Protein AF-A0A5P1F8W4-F1 (afdb_monomer_lite)

Foldseek 3Di:
DLVVLLVLLVVLQVCLLPQPDDLVNSLCSLPVDDPVNDQACLSVLNSLLSNLVNHVPDDPVSLQSSLVSHDLLRHDPVSLVVLCPDPSHPPVSNVNSVVNVVVVVVVVVVLVVVVVVVVPDDDDDDDDPPVVVVVVVVVVVVVVVVVVVVVVVVVVVVVVVVVVVVVVVVVVVVVVVVVVVVVVVPDDDDDDDDDDDPPPPPDDDDDDDDDDDDDDDDDDDDDDDD

Organism: Asparagus officinalis (NCBI:txid4686)

InterPro domains:
  IPR027356 NPH3 domain [PF03000] (2-80)
  IPR027356 NPH3 domain [PS51649] (1-104)
  IPR043454 NPH3/RPT2-like family [PTHR32370] (1-188)

Structure (mmCIF, N/CA/C/O backbone):
data_AF-A0A5P1F8W4-F1
#
_entry.id   AF-A0A5P1F8W4-F1
#
loop_
_atom_site.group_PDB
_atom_site.id
_atom_site.type_symbol
_atom_site.label_atom_id
_atom_site.label_alt_id
_atom_site.label_comp_id
_atom_site.label_asym_id
_atom_site.label_entity_id
_atom_site.label_seq_id
_atom_site.pdbx_PDB_ins_code
_atom_site.Cartn_x
_atom_site.Cartn_y
_atom_site.Cartn_z
_atom_site.occupancy
_atom_site.B_iso_or_equiv
_atom_site.auth_seq_id
_atom_site.auth_comp_id
_atom_site.auth_asym_id
_atom_site.auth_atom_id
_atom_site.pdbx_PDB_model_num
ATOM 1 N N . MET A 1 1 ? -7.007 -17.463 -2.717 1.00 70.94 1 MET A N 1
ATOM 2 C CA . MET A 1 1 ? -7.272 -16.095 -3.218 1.00 70.94 1 MET A CA 1
ATOM 3 C C . MET A 1 1 ? -6.162 -15.098 -2.893 1.00 70.94 1 MET A C 1
ATOM 5 O O . MET A 1 1 ? -5.755 -14.404 -3.806 1.00 70.94 1 MET A O 1
ATOM 9 N N . VAL A 1 2 ? -5.590 -15.062 -1.680 1.00 83.38 2 VAL A N 1
ATOM 10 C CA . VAL A 1 2 ? -4.523 -14.090 -1.318 1.00 83.38 2 VAL A CA 1
ATOM 11 C C . VAL A 1 2 ? -3.309 -14.089 -2.267 1.00 83.38 2 VAL A C 1
ATOM 13 O O . VAL A 1 2 ? -2.788 -13.033 -2.602 1.00 83.38 2 VAL A O 1
ATOM 16 N N . ARG A 1 3 ? -2.874 -15.260 -2.760 1.00 88.12 3 ARG A N 1
ATOM 17 C CA . ARG A 1 3 ? -1.791 -15.352 -3.765 1.00 88.12 3 ARG A CA 1
ATOM 18 C C . ARG A 1 3 ? -2.143 -14.663 -5.091 1.00 88.12 3 ARG A C 1
ATOM 20 O O . ARG A 1 3 ? -1.266 -14.081 -5.712 1.00 88.12 3 ARG A O 1
ATOM 27 N N . VAL A 1 4 ? -3.415 -14.715 -5.491 1.00 90.50 4 VAL A N 1
ATOM 28 C CA . VAL A 1 4 ? -3.923 -14.040 -6.695 1.00 90.50 4 VAL A CA 1
ATOM 29 C C . VAL A 1 4 ? -3.927 -12.529 -6.481 1.00 90.50 4 VAL A C 1
ATOM 31 O O . VAL A 1 4 ? -3.475 -11.812 -7.360 1.00 90.50 4 VAL A O 1
ATOM 34 N N . GLY A 1 5 ? -4.334 -12.060 -5.294 1.00 91.56 5 GLY A N 1
ATOM 35 C CA . GLY A 1 5 ? -4.242 -10.645 -4.915 1.00 91.56 5 GLY A CA 1
ATOM 36 C C . GLY A 1 5 ? -2.835 -10.087 -5.103 1.00 91.56 5 GLY A C 1
ATOM 37 O O . GLY A 1 5 ? -2.637 -9.164 -5.882 1.00 91.56 5 GLY A O 1
ATOM 38 N N . ARG A 1 6 ? -1.833 -10.745 -4.506 1.00 92.31 6 ARG A N 1
ATOM 39 C CA . ARG A 1 6 ? -0.426 -10.330 -4.649 1.00 92.31 6 ARG A CA 1
ATOM 40 C C . ARG A 1 6 ? 0.069 -10.344 -6.093 1.00 92.31 6 ARG A C 1
ATOM 42 O O . ARG A 1 6 ? 0.859 -9.484 -6.463 1.00 92.31 6 ARG A O 1
ATOM 49 N N . LEU A 1 7 ? -0.360 -11.325 -6.889 1.00 95.00 7 LEU A N 1
ATOM 50 C CA . LEU A 1 7 ? 0.014 -11.408 -8.299 1.00 95.00 7 LEU A CA 1
ATOM 51 C C . LEU A 1 7 ? -0.555 -10.226 -9.092 1.00 95.00 7 LEU A C 1
ATOM 53 O O . LEU A 1 7 ? 0.170 -9.616 -9.869 1.00 95.00 7 LEU A O 1
ATOM 57 N N . VAL A 1 8 ? -1.828 -9.892 -8.873 1.00 95.12 8 VAL A N 1
ATOM 58 C CA . VAL A 1 8 ? -2.487 -8.761 -9.539 1.00 95.12 8 VAL A CA 1
ATOM 59 C C . VAL A 1 8 ? -1.886 -7.436 -9.090 1.00 95.12 8 VAL A C 1
ATOM 61 O O . VAL A 1 8 ? -1.614 -6.598 -9.938 1.00 95.12 8 VAL A O 1
ATOM 64 N N . ASP A 1 9 ? -1.611 -7.257 -7.798 1.00 95.19 9 ASP A N 1
ATOM 65 C CA . ASP A 1 9 ? -0.975 -6.037 -7.288 1.00 95.19 9 ASP A CA 1
ATOM 66 C C . ASP A 1 9 ? 0.459 -5.883 -7.828 1.00 95.19 9 ASP A C 1
ATOM 68 O O . ASP A 1 9 ? 0.891 -4.782 -8.165 1.00 95.19 9 ASP A O 1
ATOM 72 N N . GLY A 1 10 ? 1.192 -6.995 -7.972 1.00 96.19 10 GLY A N 1
ATOM 73 C CA . GLY A 1 10 ? 2.488 -7.022 -8.649 1.00 96.19 10 GLY A CA 1
ATOM 74 C C . GLY A 1 10 ? 2.377 -6.613 -10.116 1.00 96.19 10 GLY A C 1
ATOM 75 O O . GLY A 1 10 ? 3.095 -5.724 -10.553 1.00 96.19 10 GLY A O 1
ATOM 76 N N . TYR A 1 11 ? 1.436 -7.200 -10.856 1.00 96.94 11 TYR A N 1
ATOM 77 C CA . TYR A 1 11 ? 1.182 -6.839 -12.251 1.00 96.94 11 TYR A CA 1
ATOM 78 C C . TYR A 1 11 ? 0.771 -5.367 -12.410 1.00 96.94 11 TYR A C 1
ATOM 80 O O . TYR A 1 11 ? 1.306 -4.683 -13.277 1.00 96.94 11 TYR A O 1
ATOM 88 N N . LEU A 1 12 ? -0.116 -4.863 -11.545 1.00 97.50 12 LEU A N 1
ATOM 89 C CA . LEU A 1 12 ? -0.513 -3.455 -11.492 1.00 97.50 12 LEU A CA 1
ATOM 90 C C . LEU A 1 12 ? 0.695 -2.538 -11.302 1.00 97.50 12 LEU A C 1
ATOM 92 O O . LEU A 1 12 ? 0.791 -1.528 -11.989 1.00 97.50 12 LEU A O 1
ATOM 96 N N . ALA A 1 13 ? 1.622 -2.893 -10.410 1.00 97.62 13 ALA A N 1
ATOM 97 C CA . ALA A 1 13 ? 2.840 -2.120 -10.184 1.00 97.62 13 ALA A CA 1
ATOM 98 C C . ALA A 1 13 ? 3.763 -2.090 -11.415 1.00 97.62 13 ALA A C 1
ATOM 100 O O . ALA A 1 13 ? 4.345 -1.046 -11.699 1.00 97.62 13 ALA A O 1
ATOM 101 N N . GLU A 1 14 ? 3.871 -3.194 -12.158 1.00 97.56 14 GLU A N 1
ATOM 102 C CA . GLU A 1 14 ? 4.666 -3.242 -13.394 1.00 97.56 14 GLU A CA 1
ATOM 103 C C . GLU A 1 14 ? 4.062 -2.339 -14.480 1.00 97.56 14 GLU A C 1
ATOM 105 O O . GLU A 1 14 ? 4.745 -1.474 -15.035 1.00 97.56 14 GLU A O 1
ATOM 110 N N . ILE A 1 15 ? 2.757 -2.480 -14.748 1.00 97.50 15 ILE A N 1
ATOM 111 C CA . ILE A 1 15 ? 2.089 -1.694 -15.796 1.00 97.50 15 ILE A CA 1
ATOM 112 C C . ILE A 1 15 ? 1.875 -0.229 -15.406 1.00 97.50 15 ILE A C 1
ATOM 114 O O . ILE A 1 15 ? 1.685 0.604 -16.284 1.00 97.50 15 ILE A O 1
ATOM 118 N N . ALA A 1 16 ? 1.914 0.107 -14.113 1.00 97.56 16 ALA A N 1
ATOM 119 C CA . ALA A 1 16 ? 1.714 1.470 -13.622 1.00 97.56 16 ALA A CA 1
ATOM 120 C C . ALA A 1 16 ? 2.710 2.481 -14.209 1.00 97.56 16 ALA A C 1
ATOM 122 O O . ALA A 1 16 ? 2.430 3.677 -14.229 1.00 97.56 16 ALA A O 1
ATOM 123 N N . SER A 1 17 ? 3.866 2.008 -14.677 1.00 96.19 17 SER A N 1
ATOM 124 C CA . SER A 1 17 ? 4.897 2.833 -15.308 1.00 96.19 17 SER A CA 1
ATOM 125 C C . SER A 1 17 ? 4.652 3.134 -16.795 1.00 96.19 17 SER A C 1
ATOM 127 O O . SER A 1 17 ? 5.326 4.002 -17.351 1.00 96.19 17 SER A O 1
ATOM 129 N N . ASP A 1 18 ? 3.699 2.454 -17.444 1.00 96.19 18 ASP A N 1
ATOM 130 C CA . ASP A 1 18 ? 3.365 2.678 -18.853 1.00 96.19 18 ASP A CA 1
ATOM 131 C C . ASP A 1 18 ? 2.603 3.996 -19.022 1.00 96.19 18 ASP A C 1
ATOM 133 O O . ASP A 1 18 ? 1.468 4.124 -18.570 1.00 96.19 18 ASP A O 1
ATOM 137 N N . ALA A 1 19 ? 3.204 4.950 -19.736 1.00 91.25 19 ALA A N 1
ATOM 138 C CA . ALA A 1 19 ? 2.636 6.273 -19.996 1.00 91.25 19 ALA A CA 1
ATOM 139 C C . ALA A 1 19 ? 1.315 6.253 -20.792 1.00 91.25 19 ALA A C 1
ATOM 141 O O . ALA A 1 19 ? 0.611 7.263 -20.836 1.00 91.25 19 ALA A O 1
ATOM 142 N N . ASN A 1 20 ? 0.981 5.136 -21.448 1.00 93.06 20 ASN A N 1
ATOM 143 C CA . ASN A 1 20 ? -0.276 4.973 -22.179 1.00 93.06 20 ASN A CA 1
ATOM 144 C C . ASN A 1 20 ? -1.393 4.367 -21.315 1.00 93.06 20 ASN A C 1
ATOM 146 O O . ASN A 1 20 ? -2.528 4.219 -21.787 1.00 93.06 20 ASN A O 1
ATOM 150 N N . LEU A 1 21 ? -1.103 3.995 -20.064 1.00 96.06 21 LEU A N 1
ATOM 151 C CA . LEU A 1 21 ? -2.088 3.390 -19.184 1.00 96.06 21 LEU A CA 1
ATOM 152 C C . LEU A 1 21 ? -3.073 4.444 -18.674 1.00 96.06 21 LEU A C 1
ATOM 154 O O . LEU A 1 21 ? -2.774 5.277 -17.821 1.00 96.06 21 LEU A O 1
ATOM 158 N N . ARG A 1 22 ? -4.306 4.369 -19.172 1.00 96.19 22 ARG A N 1
ATOM 159 C CA . ARG A 1 22 ? -5.379 5.276 -18.759 1.00 96.19 22 ARG A CA 1
ATOM 160 C C . ARG A 1 22 ? -5.820 5.040 -17.304 1.00 96.19 22 ARG A C 1
ATOM 162 O O . ARG A 1 22 ? -5.926 3.872 -16.908 1.00 96.19 22 ARG A O 1
ATOM 169 N N . PRO A 1 23 ? -6.203 6.097 -16.557 1.00 96.19 23 PRO A N 1
ATOM 170 C CA . PRO A 1 23 ? -6.671 5.978 -15.174 1.00 96.19 23 PRO A CA 1
ATOM 171 C C . PRO A 1 23 ? -7.848 5.011 -15.023 1.00 96.19 23 PRO A C 1
ATOM 173 O O . PRO A 1 23 ? -7.887 4.218 -14.085 1.00 96.19 23 PRO A O 1
ATOM 176 N N . GLU A 1 24 ? -8.7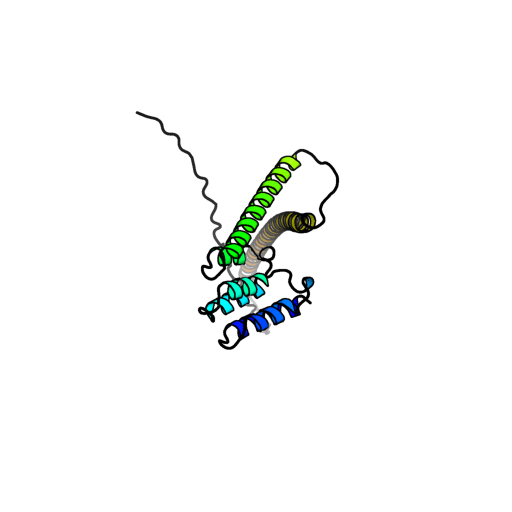85 5.022 -15.980 1.00 96.31 24 GLU A N 1
ATOM 177 C CA . GLU A 1 24 ? -9.937 4.109 -15.992 1.00 96.31 24 GLU A CA 1
ATOM 178 C C . GLU A 1 24 ? -9.501 2.643 -15.961 1.00 96.31 24 GLU A C 1
ATOM 180 O O . GLU A 1 24 ? -9.958 1.876 -15.122 1.00 96.31 24 GLU A O 1
ATOM 185 N N . ARG A 1 25 ? -8.567 2.269 -16.844 1.00 96.69 25 ARG A N 1
ATOM 186 C CA . ARG A 1 25 ? -8.095 0.886 -16.980 1.00 96.69 25 ARG A CA 1
ATOM 187 C C . ARG A 1 25 ? -7.322 0.431 -15.752 1.00 96.69 25 ARG A C 1
ATOM 189 O O . ARG A 1 25 ? -7.473 -0.716 -15.337 1.00 96.69 25 ARG A O 1
ATOM 196 N N . PHE A 1 26 ? -6.519 1.326 -15.177 1.00 97.50 26 PHE A N 1
ATOM 197 C CA . PHE A 1 26 ? -5.837 1.065 -13.915 1.00 97.50 26 PHE A CA 1
ATOM 198 C C . PHE A 1 26 ? -6.852 0.769 -12.800 1.00 97.50 26 PHE A C 1
ATOM 200 O O . PHE A 1 26 ? -6.738 -0.249 -12.116 1.00 97.50 26 PHE A O 1
ATOM 207 N N . CYS A 1 27 ? -7.884 1.609 -12.665 1.00 97.00 27 CYS A N 1
ATOM 208 C CA . CYS A 1 27 ? -8.926 1.433 -11.653 1.00 97.00 27 CYS A CA 1
ATOM 209 C C . CYS A 1 27 ? -9.731 0.144 -11.857 1.00 97.00 27 CYS A C 1
ATOM 211 O O . CYS A 1 27 ? -9.944 -0.596 -10.898 1.00 97.00 27 CYS A O 1
ATOM 213 N N . ASP A 1 28 ? -10.140 -0.157 -13.091 1.00 96.62 28 ASP A N 1
ATOM 214 C CA . ASP A 1 28 ? -10.903 -1.368 -13.412 1.00 96.62 28 ASP A CA 1
ATOM 215 C C . ASP A 1 28 ? -10.144 -2.631 -12.989 1.00 96.62 28 ASP A C 1
ATOM 217 O O . ASP A 1 28 ? -10.711 -3.544 -12.388 1.00 96.62 28 ASP A O 1
ATOM 221 N N . LEU A 1 29 ? -8.837 -2.673 -13.255 1.00 95.25 29 LEU A N 1
ATOM 222 C CA . LEU A 1 29 ? -7.987 -3.797 -12.879 1.00 95.25 29 LEU A CA 1
ATOM 223 C C . LEU A 1 29 ? -7.755 -3.867 -11.362 1.00 95.25 29 LEU A C 1
ATOM 225 O O . LEU A 1 29 ? -7.781 -4.957 -10.787 1.00 95.25 29 LEU A O 1
ATOM 229 N N . ALA A 1 30 ? -7.575 -2.721 -10.699 1.00 95.19 30 ALA A N 1
ATOM 230 C CA . ALA A 1 30 ? -7.460 -2.645 -9.244 1.00 95.19 30 ALA A CA 1
ATOM 231 C C . ALA A 1 30 ? -8.713 -3.184 -8.533 1.00 95.19 30 ALA A C 1
ATOM 233 O O . ALA A 1 30 ? -8.594 -3.907 -7.536 1.00 95.19 30 ALA A O 1
ATOM 234 N N . LEU A 1 31 ? -9.896 -2.887 -9.075 1.00 94.19 31 LEU A N 1
ATOM 235 C CA . LEU A 1 31 ? -11.202 -3.246 -8.516 1.00 94.19 31 LEU A CA 1
ATOM 236 C C . LEU A 1 31 ? -11.744 -4.598 -9.010 1.00 94.19 31 LEU A C 1
ATOM 238 O O . LEU A 1 31 ? -12.757 -5.073 -8.501 1.00 94.19 31 LEU A O 1
ATOM 242 N N . ALA A 1 32 ? -11.067 -5.260 -9.954 1.00 93.00 32 ALA A N 1
ATOM 243 C CA . ALA A 1 32 ? -11.485 -6.559 -10.490 1.00 93.00 32 ALA A CA 1
ATOM 244 C C . ALA A 1 32 ? -11.467 -7.692 -9.446 1.00 93.00 32 ALA A C 1
ATOM 246 O O . ALA A 1 32 ? -12.088 -8.741 -9.638 1.00 93.00 32 ALA A O 1
ATOM 247 N N . LEU A 1 33 ? -10.730 -7.509 -8.347 1.00 89.06 33 LEU A N 1
ATOM 248 C CA . LEU A 1 33 ? -10.615 -8.501 -7.288 1.00 89.06 33 LEU A CA 1
ATOM 249 C C . LEU A 1 33 ? -11.637 -8.277 -6.167 1.00 89.06 33 LEU A C 1
ATOM 251 O O . LEU A 1 33 ? -11.852 -7.145 -5.741 1.00 89.06 33 LEU A O 1
ATOM 255 N N . PRO A 1 34 ? -12.214 -9.358 -5.604 1.00 88.25 34 PRO A N 1
ATOM 256 C CA . PRO A 1 34 ? -13.078 -9.239 -4.440 1.00 88.25 34 PRO A CA 1
ATOM 257 C C . PRO A 1 34 ? -12.268 -8.800 -3.218 1.00 88.25 34 PRO A C 1
ATOM 259 O O . PRO A 1 34 ? -11.120 -9.205 -3.051 1.00 88.25 34 PRO A O 1
ATOM 262 N N . GLU A 1 35 ? -12.907 -8.083 -2.297 1.00 81.94 35 GLU A N 1
ATOM 263 C CA . GLU A 1 35 ? -12.263 -7.500 -1.111 1.00 81.94 35 GLU A CA 1
ATOM 264 C C . GLU A 1 35 ? -11.456 -8.518 -0.281 1.00 81.94 35 GLU A C 1
ATOM 266 O O . GLU A 1 35 ? -10.337 -8.248 0.139 1.00 81.94 35 GLU A O 1
ATOM 271 N N . ARG A 1 36 ? -11.964 -9.749 -0.137 1.00 83.88 36 ARG A N 1
ATOM 272 C CA . ARG A 1 36 ? -11.288 -10.859 0.567 1.00 83.88 36 ARG A CA 1
ATOM 273 C C . ARG A 1 36 ? -9.985 -11.348 -0.086 1.00 83.88 36 ARG A C 1
ATOM 275 O O . ARG A 1 36 ? -9.303 -12.205 0.477 1.00 83.88 36 ARG A O 1
ATOM 282 N N . ALA A 1 37 ? -9.676 -10.912 -1.308 1.00 88.75 37 ALA A N 1
ATOM 283 C CA . ALA A 1 37 ? -8.431 -11.256 -1.988 1.00 88.75 37 ALA A CA 1
ATOM 284 C C . ALA A 1 37 ? -7.236 -10.466 -1.434 1.00 88.75 37 ALA A C 1
ATOM 286 O O . ALA A 1 37 ? -6.113 -10.966 -1.530 1.00 88.75 37 ALA A O 1
ATOM 287 N N . ARG A 1 38 ? -7.484 -9.300 -0.818 1.00 88.44 38 ARG A N 1
ATOM 288 C CA . ARG A 1 38 ? -6.476 -8.452 -0.177 1.00 88.44 38 ARG A CA 1
ATOM 289 C C . ARG A 1 38 ? -6.694 -8.428 1.332 1.00 88.44 38 ARG A C 1
ATOM 291 O O . ARG A 1 38 ? -7.780 -8.129 1.815 1.00 88.44 38 ARG A O 1
ATOM 298 N N . VAL A 1 39 ? -5.655 -8.808 2.073 1.00 88.75 39 VAL A N 1
ATOM 299 C CA . VAL A 1 39 ? -5.624 -8.633 3.537 1.00 88.75 39 VAL A CA 1
ATOM 300 C C . VAL A 1 39 ? -5.111 -7.235 3.868 1.00 88.75 39 VAL A C 1
ATOM 302 O O . VAL A 1 39 ? -5.689 -6.563 4.712 1.00 88.75 39 VAL A O 1
ATOM 305 N N . TYR A 1 40 ? -4.072 -6.812 3.147 1.00 91.31 40 TYR A N 1
ATOM 306 C CA . TYR A 1 40 ? -3.499 -5.475 3.189 1.00 91.31 40 TYR A CA 1
ATOM 307 C C . TYR A 1 40 ? -3.433 -4.912 1.774 1.00 91.31 40 TYR A C 1
ATOM 309 O O . TYR A 1 40 ? -3.231 -5.674 0.821 1.00 91.31 40 TYR A O 1
ATOM 317 N N . ASP A 1 41 ? -3.551 -3.595 1.666 1.00 94.94 41 ASP A N 1
ATOM 318 C CA . ASP A 1 41 ? -3.537 -2.868 0.398 1.00 94.94 41 ASP A CA 1
ATOM 319 C C . ASP A 1 41 ? -2.148 -2.306 0.054 1.00 94.94 41 ASP A C 1
ATOM 321 O O . ASP A 1 41 ? -2.003 -1.611 -0.942 1.00 94.94 41 ASP A O 1
ATOM 325 N N . ASP A 1 42 ? -1.091 -2.649 0.798 1.00 95.31 42 ASP A N 1
ATOM 326 C CA . ASP A 1 42 ? 0.282 -2.160 0.573 1.00 95.31 42 ASP A CA 1
ATOM 327 C C . ASP A 1 42 ? 0.780 -2.363 -0.869 1.00 95.31 42 ASP A C 1
ATOM 329 O O . ASP A 1 42 ? 1.445 -1.504 -1.450 1.00 95.31 42 ASP A O 1
ATOM 333 N N . GLY A 1 43 ? 0.459 -3.517 -1.465 1.00 95.81 43 GLY A N 1
ATOM 334 C CA . GLY A 1 43 ? 0.805 -3.816 -2.855 1.00 95.81 43 GLY A CA 1
ATOM 335 C C . GLY A 1 43 ? 0.071 -2.908 -3.840 1.00 95.81 43 GLY A C 1
ATOM 336 O O . GLY A 1 43 ? 0.674 -2.415 -4.793 1.00 95.81 43 GLY A O 1
ATOM 337 N N . LEU A 1 44 ? -1.209 -2.650 -3.572 1.00 96.25 44 LEU A N 1
ATOM 338 C CA . LEU A 1 44 ? -2.040 -1.750 -4.359 1.00 96.25 44 LEU A CA 1
ATOM 339 C C . LEU A 1 44 ? -1.594 -0.293 -4.195 1.00 96.25 44 LEU A C 1
ATOM 341 O O . LEU A 1 44 ? -1.473 0.417 -5.189 1.00 96.25 44 LEU A O 1
ATOM 345 N N . TYR A 1 45 ? -1.251 0.125 -2.975 1.00 97.44 45 TYR A N 1
ATOM 346 C CA . TYR A 1 45 ? -0.650 1.427 -2.706 1.00 97.44 45 TYR A CA 1
ATOM 347 C C . TYR A 1 45 ? 0.652 1.615 -3.484 1.00 97.44 45 TYR A C 1
ATOM 349 O O . TYR A 1 45 ? 0.831 2.646 -4.125 1.00 97.44 45 TYR A O 1
ATOM 357 N N . ARG A 1 46 ? 1.537 0.607 -3.514 1.00 97.81 46 ARG A N 1
ATOM 358 C CA . ARG A 1 46 ? 2.767 0.678 -4.317 1.00 97.81 46 ARG A CA 1
ATOM 359 C C . ARG A 1 46 ? 2.466 0.898 -5.799 1.00 97.81 46 ARG A C 1
ATOM 361 O O . ARG A 1 46 ? 3.142 1.696 -6.442 1.00 97.81 46 ARG A O 1
ATOM 368 N N . ALA A 1 47 ? 1.463 0.210 -6.341 1.00 98.00 47 ALA A N 1
ATOM 369 C CA . ALA A 1 47 ? 1.054 0.398 -7.729 1.00 98.00 47 ALA A CA 1
ATOM 370 C C . ALA A 1 47 ? 0.486 1.804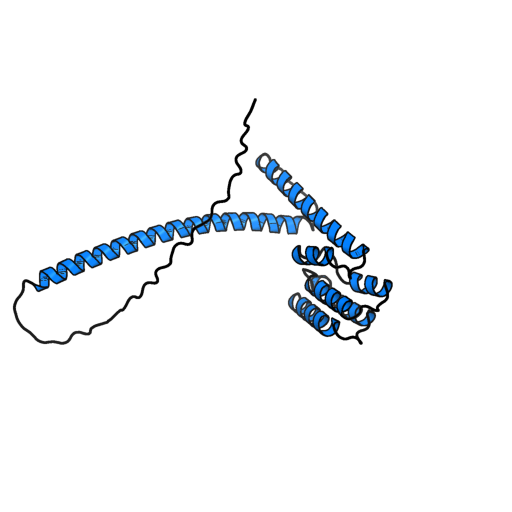 -7.982 1.00 98.00 47 ALA A C 1
ATOM 372 O O . ALA A 1 47 ? 0.860 2.436 -8.966 1.00 98.00 47 ALA A O 1
ATOM 373 N N . VAL A 1 48 ? -0.358 2.316 -7.078 1.00 97.69 48 VAL A N 1
ATOM 374 C CA . VAL A 1 48 ? -0.880 3.693 -7.130 1.00 97.69 48 VAL A CA 1
ATOM 375 C C . VAL A 1 48 ? 0.267 4.699 -7.089 1.00 97.69 48 VAL A C 1
ATOM 377 O O . VAL A 1 48 ? 0.329 5.596 -7.925 1.00 97.69 48 VAL A O 1
ATOM 380 N N . ASP A 1 49 ? 1.216 4.532 -6.169 1.00 97.31 49 ASP A N 1
ATOM 381 C CA . ASP A 1 49 ? 2.354 5.434 -6.039 1.00 97.31 49 ASP A CA 1
ATOM 382 C C . ASP A 1 49 ? 3.201 5.483 -7.316 1.00 97.31 49 ASP A C 1
ATOM 384 O O . ASP A 1 49 ? 3.562 6.560 -7.798 1.00 97.31 49 ASP A O 1
ATOM 388 N N . LEU A 1 50 ? 3.489 4.318 -7.900 1.00 97.62 50 LEU A N 1
ATOM 389 C CA . LEU A 1 50 ? 4.200 4.219 -9.173 1.00 97.62 50 LEU A CA 1
ATOM 390 C C . LEU A 1 50 ? 3.411 4.869 -10.312 1.00 97.62 50 LEU A C 1
ATOM 392 O O . LEU A 1 50 ? 4.001 5.602 -11.107 1.00 97.62 50 LEU A O 1
ATOM 396 N N . TYR A 1 51 ? 2.092 4.672 -10.348 1.00 97.88 51 TYR A N 1
ATOM 397 C CA . TYR A 1 51 ? 1.223 5.269 -11.357 1.00 97.88 51 TYR A CA 1
ATOM 398 C C . TYR A 1 51 ? 1.290 6.795 -11.299 1.00 97.88 51 TYR A C 1
ATOM 400 O O . TYR A 1 51 ? 1.606 7.441 -12.297 1.00 97.88 51 TYR A O 1
ATOM 408 N N . LEU A 1 52 ? 1.105 7.378 -10.113 1.00 96.75 52 LEU A N 1
ATOM 409 C CA . LEU A 1 52 ? 1.197 8.825 -9.913 1.00 96.75 52 LEU A CA 1
ATOM 410 C C . LEU A 1 52 ? 2.599 9.367 -10.213 1.00 96.75 52 LEU A C 1
ATOM 412 O O . LEU A 1 52 ? 2.736 10.500 -10.670 1.00 96.75 52 LEU A O 1
ATOM 416 N N . LYS A 1 53 ? 3.651 8.564 -9.988 1.00 96.06 53 LYS A N 1
ATOM 417 C CA . LYS A 1 53 ? 5.024 8.920 -10.381 1.00 96.06 53 LYS A CA 1
ATOM 418 C C . LYS A 1 53 ? 5.172 9.069 -11.890 1.00 96.06 53 LYS A C 1
ATOM 420 O O . LYS A 1 53 ? 5.808 10.010 -12.353 1.00 96.06 53 LYS A O 1
ATOM 425 N N . ALA A 1 54 ? 4.647 8.098 -12.632 1.00 96.25 54 ALA A N 1
ATOM 426 C CA . ALA A 1 54 ? 4.795 8.011 -14.079 1.00 96.25 54 ALA A CA 1
ATOM 427 C C . ALA A 1 54 ? 3.858 8.976 -14.823 1.00 96.25 54 ALA A C 1
ATOM 429 O O . ALA A 1 54 ? 4.150 9.363 -15.954 1.00 96.25 54 ALA A O 1
ATOM 430 N N . HIS A 1 55 ? 2.782 9.424 -14.168 1.00 96.25 55 HIS A N 1
ATOM 431 C CA . HIS A 1 55 ? 1.721 10.228 -14.768 1.00 96.25 55 HIS A CA 1
ATOM 432 C C . HIS A 1 55 ? 1.554 11.608 -14.097 1.00 96.25 55 HIS A C 1
ATOM 434 O O . HIS A 1 55 ? 0.477 11.923 -13.595 1.00 96.25 55 HIS A O 1
ATOM 440 N N . PRO A 1 56 ? 2.565 12.502 -14.116 1.00 93.06 56 PRO A N 1
ATOM 441 C CA . PRO A 1 56 ? 2.498 13.795 -13.421 1.00 93.06 56 PRO A CA 1
ATOM 442 C C . PRO A 1 56 ? 1.501 14.801 -14.029 1.00 93.06 56 PRO A C 1
ATOM 444 O O . PRO A 1 56 ? 1.295 15.869 -13.461 1.00 93.06 56 PRO A O 1
ATOM 447 N N . ARG A 1 57 ? 0.922 14.503 -15.201 1.00 91.75 57 ARG A N 1
ATOM 448 C CA . ARG A 1 57 ? 0.029 15.404 -15.959 1.00 91.75 57 ARG A CA 1
ATOM 449 C C . ARG A 1 57 ? -1.457 15.038 -15.871 1.00 91.75 57 ARG A C 1
ATOM 451 O O . ARG A 1 57 ? -2.251 15.657 -16.572 1.00 91.75 57 ARG A O 1
ATOM 458 N N . ILE A 1 58 ? -1.825 14.034 -15.075 1.00 93.81 58 ILE A N 1
ATOM 459 C CA . ILE A 1 58 ? -3.237 13.673 -14.870 1.00 93.81 58 ILE A CA 1
ATOM 460 C C . ILE A 1 58 ? -3.952 14.756 -14.063 1.00 93.81 58 ILE A C 1
ATOM 462 O O . ILE A 1 58 ? -3.324 15.479 -13.282 1.00 93.81 58 ILE A O 1
ATOM 466 N N . SER A 1 59 ? -5.261 14.876 -14.258 1.00 95.25 59 SER A N 1
ATOM 467 C CA . SER A 1 59 ? -6.064 15.852 -13.529 1.00 95.25 59 SER A CA 1
ATOM 468 C C . SER A 1 59 ? -6.158 15.499 -12.041 1.00 95.25 59 SER A C 1
ATOM 470 O O . SER A 1 59 ? -5.935 14.361 -11.620 1.00 95.25 59 SER A O 1
ATOM 472 N N . GLU A 1 60 ? -6.510 16.485 -11.219 1.00 93.62 60 GLU A N 1
ATOM 473 C CA . GLU A 1 60 ? -6.756 16.256 -9.794 1.00 93.62 60 GLU A CA 1
ATOM 474 C C . GLU A 1 60 ? -7.897 15.253 -9.558 1.00 93.62 60 GLU A C 1
ATOM 476 O O . GLU A 1 60 ? -7.780 14.390 -8.691 1.00 93.62 60 GLU A O 1
ATOM 481 N N . GLU A 1 61 ? -8.942 15.295 -10.385 1.00 94.75 61 GLU A N 1
ATOM 482 C CA . GLU A 1 61 ? -10.069 14.359 -10.325 1.00 94.75 61 GLU A CA 1
ATOM 483 C C . GLU A 1 61 ? -9.641 12.919 -10.650 1.00 94.75 61 GLU A C 1
ATOM 485 O O . GLU A 1 61 ? -10.050 11.968 -9.981 1.00 94.75 61 GLU A O 1
ATOM 490 N N . GLU A 1 62 ? -8.784 12.738 -11.660 1.00 95.94 62 GLU A N 1
ATOM 491 C CA . GLU A 1 62 ? -8.230 11.428 -12.017 1.00 95.94 62 GLU A CA 1
ATOM 492 C C . GLU A 1 62 ? -7.324 10.891 -10.911 1.00 95.94 62 GLU A C 1
ATOM 494 O O . GLU A 1 62 ? -7.382 9.707 -10.577 1.00 95.94 62 GLU A O 1
ATOM 499 N N . ARG A 1 63 ? -6.521 11.765 -10.302 1.00 95.88 63 ARG A N 1
ATOM 500 C CA . ARG A 1 63 ? -5.666 11.423 -9.166 1.00 95.88 63 ARG A CA 1
ATOM 501 C C . ARG A 1 63 ? -6.492 10.971 -7.963 1.00 95.88 63 ARG A C 1
ATOM 503 O O . ARG A 1 63 ? -6.172 9.941 -7.371 1.00 95.88 63 ARG A O 1
ATOM 510 N N . ASP A 1 64 ? -7.568 11.684 -7.640 1.00 95.12 64 ASP A N 1
ATOM 511 C CA . ASP A 1 64 ? -8.527 11.286 -6.605 1.00 95.12 64 ASP A CA 1
ATOM 512 C C . ASP A 1 64 ? -9.154 9.926 -6.911 1.00 95.12 64 ASP A C 1
ATOM 514 O O . ASP A 1 64 ? -9.206 9.047 -6.046 1.00 95.12 64 ASP A O 1
ATOM 518 N N . LYS A 1 65 ? -9.578 9.714 -8.159 1.00 95.88 65 LYS A N 1
ATOM 519 C CA . LYS A 1 65 ? -10.165 8.448 -8.601 1.00 95.88 65 LYS A CA 1
ATOM 520 C C . LYS A 1 65 ? -9.182 7.286 -8.458 1.00 95.88 65 LYS A C 1
ATOM 522 O O . LYS A 1 65 ? -9.544 6.262 -7.882 1.00 95.88 65 LYS A O 1
ATOM 527 N N . VAL A 1 66 ? -7.941 7.450 -8.912 1.00 97.06 66 VAL A N 1
ATOM 528 C CA . VAL A 1 66 ? -6.894 6.422 -8.801 1.00 97.06 66 VAL A CA 1
ATOM 529 C C . VAL A 1 66 ? -6.550 6.142 -7.341 1.00 97.06 66 VAL A C 1
ATOM 531 O O . VAL A 1 66 ? -6.393 4.985 -6.974 1.00 97.06 66 VAL A O 1
ATOM 534 N N . CYS A 1 67 ? -6.493 7.160 -6.481 1.00 96.38 67 CYS A N 1
ATOM 535 C CA . CYS A 1 67 ? -6.244 6.955 -5.053 1.00 96.38 67 CYS A CA 1
ATOM 536 C C . CYS A 1 67 ? -7.426 6.296 -4.331 1.00 96.38 67 CYS A C 1
ATOM 538 O O . CYS A 1 67 ? -7.223 5.622 -3.327 1.00 96.38 67 CYS A O 1
ATOM 540 N N . SER A 1 68 ? -8.655 6.446 -4.834 1.00 94.88 68 SER A N 1
ATOM 541 C CA . SER A 1 68 ? -9.848 5.868 -4.202 1.00 94.88 68 SER A CA 1
ATOM 542 C C . SER A 1 68 ? -9.922 4.335 -4.264 1.00 94.88 68 SER A C 1
ATOM 544 O O . SER A 1 68 ? -10.727 3.738 -3.552 1.00 94.88 68 SER A O 1
ATOM 546 N N . VAL A 1 69 ? -9.091 3.688 -5.094 1.00 95.12 69 VAL A N 1
ATOM 547 C CA . VAL A 1 69 ? -9.097 2.223 -5.262 1.00 95.12 69 VAL A CA 1
ATOM 548 C C . VAL A 1 69 ? -8.484 1.471 -4.080 1.00 95.12 69 VAL A C 1
ATOM 550 O O . VAL A 1 69 ? -8.738 0.276 -3.943 1.00 95.12 69 VAL A O 1
ATOM 553 N N . MET A 1 70 ? -7.683 2.144 -3.247 1.00 93.62 70 MET A N 1
ATOM 554 C CA . MET A 1 70 ? -7.075 1.569 -2.045 1.00 93.62 70 MET A CA 1
ATOM 555 C C . MET A 1 70 ? -7.855 1.953 -0.785 1.00 93.62 70 MET A C 1
ATOM 557 O O . MET A 1 70 ? -8.267 3.101 -0.609 1.00 93.62 70 MET A O 1
ATOM 561 N N . ASP A 1 71 ? -8.016 1.004 0.135 1.00 91.56 71 ASP A N 1
ATOM 562 C CA . ASP A 1 71 ? -8.531 1.270 1.473 1.00 91.56 71 ASP A CA 1
ATOM 563 C C . ASP A 1 71 ? -7.369 1.627 2.406 1.00 91.56 71 ASP A C 1
ATOM 565 O O . ASP A 1 71 ? -6.624 0.760 2.864 1.00 91.56 71 ASP A O 1
ATOM 569 N N . CYS A 1 72 ? -7.241 2.916 2.739 1.00 90.19 72 CYS A N 1
ATOM 570 C CA . CYS A 1 72 ? -6.185 3.421 3.622 1.00 90.19 72 CYS A CA 1
ATOM 571 C C . CYS A 1 72 ? -6.192 2.765 5.020 1.00 90.19 72 CYS A C 1
ATOM 573 O O . CYS A 1 72 ? -5.182 2.800 5.713 1.00 90.19 72 CYS A O 1
ATOM 575 N N . ARG A 1 73 ? -7.303 2.135 5.439 1.00 87.81 73 ARG A N 1
ATOM 576 C CA . ARG A 1 73 ? -7.397 1.378 6.706 1.00 87.81 73 ARG A CA 1
ATOM 577 C C . ARG A 1 73 ? -6.673 0.039 6.659 1.00 87.81 73 ARG A C 1
ATOM 579 O O . ARG A 1 73 ? -6.368 -0.521 7.705 1.00 87.81 73 ARG A O 1
ATOM 586 N N . LYS A 1 74 ? -6.459 -0.493 5.456 1.00 90.62 74 LYS A N 1
ATOM 587 C CA . LYS A 1 74 ? -5.798 -1.778 5.206 1.00 90.62 74 LYS A CA 1
ATOM 588 C C . LYS A 1 74 ? -4.329 -1.604 4.844 1.00 90.62 74 LYS A C 1
ATOM 590 O O . LYS A 1 74 ? -3.714 -2.546 4.351 1.00 90.62 74 LYS A O 1
ATOM 595 N N . LEU A 1 75 ? -3.772 -0.418 5.059 1.00 91.25 75 LEU A N 1
ATOM 596 C CA . LEU A 1 75 ? -2.342 -0.190 4.937 1.00 91.25 75 LEU A CA 1
ATOM 597 C C . LEU A 1 75 ? -1.647 -0.593 6.235 1.00 91.25 75 LEU A C 1
ATOM 599 O O . LEU A 1 75 ? -2.152 -0.357 7.336 1.00 91.25 75 LEU A O 1
ATOM 603 N N . THR A 1 76 ? -0.487 -1.225 6.105 1.00 90.69 76 THR A N 1
ATOM 604 C CA . THR A 1 76 ? 0.400 -1.448 7.247 1.00 90.69 76 THR A CA 1
ATOM 605 C C . THR A 1 76 ? 1.008 -0.130 7.723 1.00 90.69 76 THR A C 1
ATOM 607 O O . THR A 1 76 ? 1.023 0.863 6.996 1.00 90.69 76 THR A O 1
ATOM 610 N N . LEU A 1 77 ? 1.544 -0.117 8.949 1.00 88.06 77 LEU A N 1
ATOM 611 C CA . LEU A 1 77 ? 2.170 1.075 9.529 1.00 88.06 77 LEU A CA 1
ATOM 612 C C . LEU A 1 77 ? 3.260 1.657 8.615 1.00 88.06 77 LEU A C 1
ATOM 614 O O . LEU A 1 77 ? 3.280 2.860 8.380 1.00 88.06 77 LEU A O 1
ATOM 618 N N . GLU A 1 78 ? 4.114 0.803 8.047 1.00 90.31 78 GLU A N 1
ATOM 619 C CA . GLU A 1 78 ? 5.178 1.226 7.128 1.00 90.31 78 GLU A CA 1
ATOM 620 C C . GLU A 1 78 ? 4.610 1.903 5.870 1.00 90.31 78 GLU A C 1
ATOM 622 O O . GLU A 1 78 ? 5.086 2.965 5.456 1.00 90.31 78 GLU A O 1
ATOM 627 N N . ALA A 1 79 ? 3.556 1.328 5.282 1.00 93.81 79 ALA A N 1
ATOM 628 C CA . ALA A 1 79 ? 2.887 1.897 4.117 1.00 93.81 79 ALA A CA 1
ATOM 629 C C . ALA A 1 79 ? 2.172 3.218 4.450 1.00 93.81 79 ALA A C 1
ATOM 631 O O . ALA A 1 79 ? 2.253 4.163 3.663 1.00 93.81 79 ALA A O 1
ATOM 632 N N . CYS A 1 80 ? 1.540 3.318 5.624 1.00 92.56 80 CYS A N 1
ATOM 633 C CA . CYS A 1 80 ? 0.939 4.553 6.129 1.00 92.56 80 CYS A CA 1
ATOM 634 C C . CYS A 1 80 ? 1.978 5.664 6.288 1.00 92.56 80 CYS A C 1
ATOM 636 O O . CYS A 1 80 ? 1.760 6.765 5.790 1.00 92.56 80 CYS A O 1
ATOM 638 N N . THR A 1 81 ? 3.127 5.387 6.911 1.00 92.38 81 THR A N 1
ATOM 639 C CA . THR A 1 81 ? 4.200 6.381 7.065 1.00 92.38 81 THR A CA 1
ATOM 640 C C . THR A 1 81 ? 4.689 6.883 5.707 1.00 92.38 81 THR A C 1
ATOM 642 O O . THR A 1 81 ? 4.850 8.088 5.517 1.00 92.38 81 THR A O 1
ATOM 645 N N . HIS A 1 82 ? 4.862 5.982 4.733 1.00 95.50 82 HIS A N 1
ATOM 646 C CA . HIS A 1 82 ? 5.228 6.383 3.375 1.00 95.50 82 HIS A CA 1
ATOM 647 C C . HIS A 1 82 ? 4.130 7.234 2.714 1.00 95.50 82 HIS A C 1
ATOM 649 O O . HIS A 1 82 ? 4.427 8.245 2.085 1.00 95.50 82 HIS A O 1
ATOM 655 N N . ALA A 1 83 ? 2.857 6.850 2.847 1.00 95.62 83 ALA A N 1
ATOM 656 C CA . ALA A 1 83 ? 1.717 7.591 2.299 1.00 95.62 83 ALA A CA 1
ATOM 657 C C . ALA A 1 83 ? 1.537 8.976 2.932 1.00 95.62 83 ALA A C 1
ATOM 659 O O . ALA A 1 83 ? 1.252 9.934 2.220 1.00 95.62 83 ALA A O 1
ATOM 660 N N . ALA A 1 84 ? 1.781 9.114 4.233 1.00 93.50 84 ALA A N 1
ATOM 661 C CA . ALA A 1 84 ? 1.730 10.393 4.934 1.00 93.50 84 ALA A CA 1
ATOM 662 C C . ALA A 1 84 ? 2.753 11.413 4.402 1.00 93.50 84 ALA A C 1
ATOM 664 O O . ALA A 1 84 ? 2.511 12.616 4.451 1.00 93.50 84 ALA A O 1
ATOM 665 N N . GLN A 1 85 ? 3.884 10.931 3.884 1.00 93.69 85 GLN A N 1
ATOM 666 C CA . GLN A 1 85 ? 4.965 11.754 3.333 1.00 93.69 85 GLN A CA 1
ATOM 667 C C . GLN A 1 85 ? 4.863 11.941 1.812 1.00 93.69 85 GLN A C 1
ATOM 669 O O . GLN A 1 85 ? 5.703 12.606 1.207 1.00 93.69 85 GLN A O 1
ATOM 674 N N . ASN A 1 86 ? 3.861 11.341 1.168 1.00 94.56 86 ASN A N 1
ATOM 675 C CA . ASN A 1 86 ? 3.764 11.323 -0.280 1.00 94.56 86 ASN A CA 1
ATOM 676 C C . ASN A 1 86 ? 3.011 12.545 -0.817 1.00 94.56 86 ASN A C 1
ATOM 678 O O . ASN A 1 86 ? 1.783 12.558 -0.880 1.00 94.56 86 ASN A O 1
ATOM 682 N N . GLU A 1 87 ? 3.760 13.538 -1.296 1.00 93.12 87 GLU A N 1
ATOM 683 C CA . GLU A 1 87 ? 3.214 14.777 -1.875 1.00 93.12 87 GLU A CA 1
ATOM 684 C C . GLU A 1 87 ? 2.383 14.559 -3.150 1.00 93.12 87 GLU A C 1
ATOM 686 O O . GLU A 1 87 ? 1.654 15.451 -3.581 1.00 93.12 87 GLU A O 1
ATOM 691 N N . ARG A 1 88 ? 2.477 13.377 -3.775 1.00 95.19 88 ARG A N 1
ATOM 692 C CA . ARG A 1 88 ? 1.687 13.039 -4.967 1.00 95.19 88 ARG A CA 1
ATOM 693 C C . ARG A 1 88 ? 0.276 12.586 -4.625 1.00 95.19 88 ARG A C 1
ATOM 695 O O . ARG A 1 88 ? -0.544 12.516 -5.533 1.00 95.19 88 ARG A O 1
ATOM 702 N N . LEU A 1 89 ? -0.021 12.249 -3.373 1.00 95.25 89 LEU A N 1
ATOM 703 C CA . LEU A 1 89 ? -1.371 11.861 -2.983 1.00 95.25 89 LEU A CA 1
ATOM 704 C C . LEU A 1 89 ? -2.262 13.098 -2.797 1.00 95.25 89 LEU A C 1
ATOM 706 O O . LEU A 1 89 ? -1.799 14.131 -2.314 1.00 95.25 89 LEU A O 1
ATOM 710 N N . PRO A 1 90 ? -3.563 13.004 -3.114 1.00 94.44 90 PRO A N 1
ATOM 711 C CA . PRO A 1 90 ? -4.521 14.029 -2.738 1.00 94.44 90 PRO A CA 1
ATOM 712 C C . PRO A 1 90 ? -4.544 14.249 -1.228 1.00 94.44 90 PRO A C 1
ATOM 714 O O . PRO A 1 90 ? -4.485 13.293 -0.448 1.00 94.44 90 PRO A O 1
ATOM 717 N N . LEU A 1 91 ? -4.752 15.500 -0.812 1.00 92.62 91 LEU A N 1
ATOM 718 C CA . LEU A 1 91 ? -4.833 15.874 0.602 1.00 92.62 91 LEU A CA 1
ATOM 719 C C . LEU A 1 91 ? -5.853 15.017 1.369 1.00 92.62 91 LEU A C 1
ATOM 721 O O . LEU A 1 91 ? -5.602 14.609 2.500 1.00 92.62 91 LEU A O 1
ATOM 725 N N . ARG A 1 92 ? -6.982 14.682 0.733 1.00 91.12 92 ARG A N 1
ATOM 726 C CA . ARG A 1 92 ? -8.012 13.810 1.309 1.00 91.12 92 ARG A CA 1
ATOM 727 C C . ARG A 1 92 ? -7.472 12.426 1.689 1.00 91.12 92 ARG A C 1
ATOM 729 O O . ARG A 1 92 ? -7.814 11.934 2.761 1.00 91.12 92 ARG A O 1
ATOM 736 N N . ALA A 1 93 ? -6.648 11.812 0.841 1.00 92.38 93 ALA A N 1
ATOM 737 C CA . ALA A 1 93 ? -6.061 10.499 1.107 1.00 92.38 93 ALA A CA 1
ATOM 738 C C . ALA A 1 93 ? -5.034 10.577 2.247 1.00 92.38 93 ALA A C 1
ATOM 740 O O . ALA A 1 93 ? -5.069 9.765 3.168 1.00 92.38 93 ALA A O 1
ATOM 741 N N . VAL A 1 94 ? -4.182 11.607 2.246 1.00 93.94 94 VAL A N 1
ATOM 742 C CA . VAL A 1 94 ? -3.186 11.830 3.309 1.00 93.94 94 VAL A CA 1
ATOM 743 C C . VAL A 1 94 ? -3.863 12.029 4.669 1.00 93.94 94 VA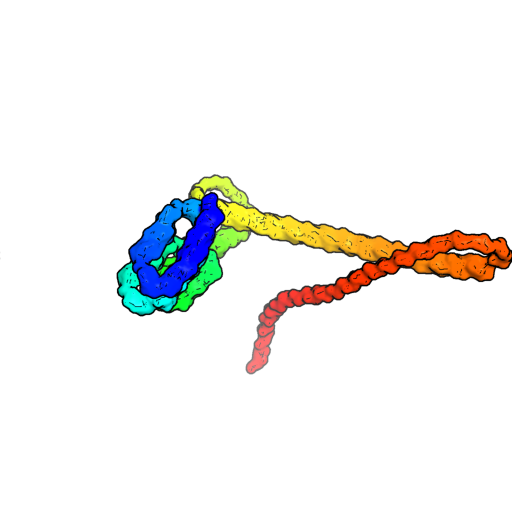L A C 1
ATOM 745 O O . VAL A 1 94 ? -3.479 11.401 5.653 1.00 93.94 94 VAL A O 1
ATOM 748 N N . VAL A 1 95 ? -4.925 12.839 4.731 1.00 93.12 95 VAL A N 1
ATOM 749 C CA . VAL A 1 95 ? -5.701 13.052 5.965 1.00 93.12 95 VAL A CA 1
ATOM 750 C C . VAL A 1 95 ? -6.330 11.750 6.463 1.00 93.12 95 VAL A C 1
ATOM 752 O O . VAL A 1 95 ? -6.331 11.502 7.667 1.00 93.12 95 VAL A O 1
ATOM 755 N N . GLN A 1 96 ? -6.837 10.899 5.566 1.00 91.12 96 GLN A N 1
ATOM 756 C CA . GLN A 1 96 ? -7.367 9.587 5.942 1.00 91.12 96 GLN A CA 1
ATOM 757 C C . GLN A 1 96 ? -6.283 8.698 6.557 1.00 91.12 96 GLN A C 1
ATOM 759 O O . GLN A 1 96 ? -6.502 8.151 7.636 1.00 91.12 96 GLN A O 1
ATOM 764 N N . VAL A 1 97 ? -5.115 8.596 5.919 1.00 91.88 97 VAL A N 1
ATOM 765 C CA . VAL A 1 97 ? -3.972 7.822 6.431 1.00 91.88 97 VAL A CA 1
ATOM 766 C C . VAL A 1 97 ? -3.576 8.292 7.834 1.00 91.88 97 VAL A C 1
ATOM 768 O O . VAL A 1 97 ? -3.540 7.486 8.764 1.00 91.88 97 VAL A O 1
ATOM 771 N N . LEU A 1 98 ? -3.372 9.600 8.013 1.00 89.00 98 LEU A N 1
ATOM 772 C CA . LEU A 1 98 ? -2.996 10.186 9.303 1.00 89.00 98 LEU A CA 1
ATOM 773 C C . LEU A 1 98 ? -4.071 9.976 10.376 1.00 89.00 98 LEU A C 1
ATOM 775 O O . LEU A 1 98 ? -3.760 9.699 11.534 1.00 89.00 98 LEU A O 1
ATOM 779 N N . PHE A 1 99 ? -5.349 10.088 10.008 1.00 88.12 99 PHE A N 1
ATOM 780 C CA . PHE A 1 99 ? -6.450 9.842 10.933 1.00 88.12 99 PHE A CA 1
ATOM 781 C C . PHE A 1 99 ? -6.460 8.392 11.428 1.00 88.12 99 PHE A C 1
ATOM 783 O O . PHE A 1 99 ? -6.640 8.159 12.624 1.00 88.12 99 PHE A O 1
ATOM 790 N N . PHE A 1 100 ? -6.246 7.416 10.542 1.00 82.75 100 PHE A N 1
ATOM 791 C CA . PHE A 1 100 ? -6.204 6.008 10.939 1.00 82.75 100 PHE A CA 1
ATOM 792 C C . PHE A 1 100 ? -4.979 5.679 11.785 1.00 82.75 100 PHE A C 1
ATOM 794 O O . PHE A 1 100 ? -5.120 4.954 12.768 1.00 82.75 100 PHE A O 1
ATOM 801 N N . GLU A 1 101 ? -3.823 6.266 11.484 1.00 80.44 101 GLU A N 1
ATOM 802 C CA . GLU A 1 101 ? -2.630 6.145 12.323 1.00 80.44 101 GLU A CA 1
ATOM 803 C C . GLU A 1 101 ? -2.897 6.677 13.743 1.00 80.44 101 GLU A C 1
ATOM 805 O O . GLU A 1 101 ? -2.687 5.974 14.736 1.00 80.44 101 GLU A O 1
ATOM 810 N N . GLN A 1 102 ? -3.476 7.878 13.861 1.00 82.81 102 GLN A N 1
ATOM 811 C CA . GLN A 1 102 ? -3.873 8.442 15.156 1.00 82.81 102 GLN A CA 1
ATOM 812 C C . GLN A 1 102 ? -4.915 7.580 15.880 1.00 82.81 102 GLN A C 1
ATOM 814 O O . GLN A 1 102 ? -4.860 7.427 17.104 1.00 82.81 102 GLN A O 1
ATOM 819 N N . LEU A 1 103 ? -5.873 7.013 15.145 1.00 80.12 103 LEU A N 1
ATOM 820 C CA . LEU A 1 103 ? -6.900 6.143 15.703 1.00 80.12 103 LEU A CA 1
ATOM 821 C C . LEU A 1 103 ? -6.294 4.839 16.238 1.00 80.12 103 LEU A C 1
ATOM 823 O O . LEU A 1 103 ? -6.644 4.426 17.343 1.00 80.12 103 LEU A O 1
ATOM 827 N N . GLN A 1 104 ? -5.377 4.211 15.501 1.00 75.88 104 GLN A N 1
ATOM 828 C CA . GLN A 1 104 ? -4.674 2.999 15.927 1.00 75.88 104 GLN A CA 1
ATOM 829 C C . GLN A 1 104 ? -3.828 3.254 17.179 1.00 75.88 104 GLN A C 1
ATOM 831 O O . GLN A 1 104 ? -3.900 2.476 18.130 1.00 75.88 104 GLN A O 1
ATOM 836 N N . LEU A 1 105 ? -3.112 4.382 17.238 1.00 79.00 105 LEU A N 1
ATOM 837 C CA . LEU A 1 105 ? -2.359 4.789 18.428 1.00 79.00 105 LEU A CA 1
ATOM 838 C C . LEU A 1 105 ? -3.271 4.953 19.649 1.00 79.00 105 LEU A C 1
ATOM 840 O O . LEU A 1 105 ? -2.976 4.423 20.720 1.00 79.00 105 LEU A O 1
ATOM 844 N N . ARG A 1 106 ? -4.416 5.630 19.493 1.00 81.88 106 ARG A N 1
ATOM 845 C CA . ARG A 1 106 ? -5.401 5.774 20.578 1.00 81.88 106 ARG A CA 1
ATOM 846 C C . ARG A 1 106 ? -5.934 4.426 21.056 1.00 81.88 106 ARG A C 1
ATOM 848 O O . ARG A 1 106 ? -6.041 4.231 22.263 1.00 81.88 106 ARG A O 1
ATOM 855 N N . HIS A 1 107 ? -6.234 3.498 20.146 1.00 77.56 107 HIS A N 1
ATOM 856 C CA . HIS A 1 107 ? -6.688 2.154 20.514 1.00 77.56 107 HIS A CA 1
ATOM 857 C C . HIS A 1 107 ? -5.602 1.347 21.228 1.00 77.56 107 HIS A C 1
ATOM 859 O O . HIS A 1 107 ? -5.907 0.686 22.216 1.00 77.56 107 HIS A O 1
ATOM 865 N N . ALA A 1 108 ? -4.343 1.424 20.789 1.00 76.44 108 ALA A N 1
ATOM 866 C CA . ALA A 1 108 ? -3.228 0.748 21.451 1.00 76.44 108 ALA A CA 1
ATOM 867 C C . ALA A 1 108 ? -3.001 1.286 22.874 1.00 76.44 108 ALA A C 1
ATOM 869 O O . ALA A 1 108 ? -2.828 0.510 23.815 1.00 76.44 108 ALA A O 1
ATOM 870 N N . ILE A 1 109 ? -3.075 2.609 23.054 1.00 80.62 109 ILE A N 1
ATOM 871 C CA . ILE A 1 109 ? -2.973 3.253 24.370 1.00 80.62 109 ILE A CA 1
ATOM 872 C C . ILE A 1 109 ? -4.156 2.851 25.255 1.00 80.62 109 ILE A C 1
ATOM 874 O O . ILE A 1 109 ? -3.947 2.389 26.373 1.00 80.62 109 ILE A O 1
ATOM 878 N N . ALA A 1 110 ? -5.390 2.965 24.757 1.00 79.19 110 ALA A N 1
ATOM 879 C CA . ALA A 1 110 ? -6.586 2.574 25.501 1.00 79.19 110 ALA A CA 1
ATOM 880 C C . ALA A 1 110 ? -6.564 1.083 25.871 1.00 79.19 110 ALA A C 1
ATOM 882 O O . ALA A 1 110 ? -6.846 0.733 27.011 1.00 79.19 110 ALA A O 1
ATOM 883 N N . GLY A 1 111 ? -6.161 0.209 24.946 1.00 73.75 111 GLY A N 1
ATOM 884 C CA . GLY A 1 111 ? -6.003 -1.223 25.189 1.00 73.75 111 GLY A CA 1
ATOM 885 C C . GLY A 1 111 ? -4.939 -1.525 26.243 1.00 73.75 111 GLY A C 1
ATOM 886 O O . GLY A 1 111 ? -5.157 -2.381 27.093 1.00 73.75 111 GLY A O 1
ATOM 887 N N . THR A 1 112 ? -3.832 -0.778 26.251 1.00 72.31 112 THR A N 1
ATOM 888 C CA . THR A 1 112 ? -2.785 -0.897 27.278 1.00 72.31 112 THR A CA 1
ATOM 889 C C . THR A 1 112 ? -3.276 -0.417 28.643 1.00 72.31 112 THR A C 1
ATOM 891 O O . THR A 1 112 ? -3.023 -1.081 29.641 1.00 72.31 112 THR A O 1
ATOM 894 N N . LEU A 1 113 ? -4.016 0.694 28.704 1.00 70.69 113 LEU A N 1
ATOM 895 C CA . LEU A 1 113 ? -4.601 1.210 29.946 1.00 70.69 113 LEU A CA 1
ATOM 896 C C . LEU A 1 113 ? -5.672 0.266 30.507 1.00 70.69 113 LEU A C 1
ATOM 898 O O . LEU A 1 113 ? -5.686 -0.007 31.703 1.00 70.69 113 LEU A O 1
ATOM 902 N N . ILE A 1 114 ? -6.531 -0.288 29.648 1.00 71.19 114 ILE A N 1
ATOM 903 C CA . ILE A 1 114 ? -7.530 -1.288 30.043 1.00 71.19 114 ILE A CA 1
ATOM 904 C C . ILE A 1 114 ? -6.838 -2.575 30.497 1.00 71.19 114 ILE A C 1
ATOM 906 O O . ILE A 1 114 ? -7.229 -3.135 31.512 1.00 71.19 114 ILE A O 1
ATOM 910 N N . ALA A 1 115 ? -5.789 -3.032 29.806 1.00 62.34 115 ALA A N 1
ATOM 911 C CA . ALA A 1 115 ? -5.021 -4.207 30.214 1.00 62.34 115 ALA A CA 1
ATOM 912 C C . ALA A 1 115 ? -4.269 -3.986 31.535 1.00 62.34 115 ALA A C 1
ATOM 914 O O . ALA A 1 115 ? -4.230 -4.897 32.354 1.00 62.34 115 ALA A O 1
ATOM 915 N N . ALA A 1 116 ? -3.721 -2.790 31.766 1.00 59.50 116 ALA A N 1
ATOM 916 C CA . ALA A 1 116 ? -3.078 -2.413 33.023 1.00 59.50 116 ALA A CA 1
ATOM 917 C C . ALA A 1 116 ? -4.084 -2.352 34.184 1.00 59.50 116 ALA A C 1
ATOM 919 O O . ALA A 1 116 ? -3.789 -2.846 35.270 1.00 59.50 116 ALA A O 1
ATOM 920 N N . ASN A 1 117 ? -5.293 -1.832 33.943 1.00 54.53 117 ASN A N 1
ATOM 921 C CA . ASN A 1 117 ? -6.378 -1.839 34.928 1.00 54.53 117 ASN A CA 1
ATOM 922 C C . ASN A 1 117 ? -6.980 -3.245 35.136 1.00 54.53 117 ASN A C 1
ATOM 924 O O . ASN A 1 117 ? -7.412 -3.571 36.238 1.00 54.53 117 ASN A O 1
ATOM 928 N N . ALA A 1 118 ? -6.957 -4.112 34.120 1.00 54.88 118 ALA A N 1
ATOM 929 C CA . ALA A 1 118 ? -7.438 -5.496 34.190 1.00 54.88 118 ALA A CA 1
ATOM 930 C C . ALA A 1 118 ? -6.470 -6.461 34.903 1.00 54.88 118 ALA A C 1
ATOM 932 O O . ALA A 1 118 ? -6.811 -7.626 35.100 1.00 54.88 118 ALA A O 1
ATOM 933 N N . ILE A 1 119 ? -5.291 -5.996 35.341 1.00 51.41 119 ILE A N 1
ATOM 934 C CA . ILE A 1 119 ? -4.476 -6.723 36.334 1.00 51.41 119 ILE A CA 1
ATOM 935 C C . ILE A 1 119 ? -5.182 -6.716 37.712 1.00 51.41 119 ILE A C 1
ATOM 937 O O . ILE A 1 119 ? -4.820 -7.497 38.588 1.00 51.41 119 ILE A O 1
ATOM 941 N N . GLY A 1 120 ? -6.223 -5.887 37.895 1.00 52.62 120 GLY A N 1
ATOM 942 C CA . GLY A 1 120 ? -7.024 -5.819 39.118 1.00 52.62 120 GLY A CA 1
ATOM 943 C C . GLY A 1 120 ? -8.353 -6.579 39.101 1.00 52.62 120 GLY A C 1
ATOM 944 O O . GLY A 1 120 ? -8.706 -7.152 40.125 1.00 52.62 120 GLY A O 1
ATOM 945 N N . GLU A 1 121 ? -9.110 -6.606 38.000 1.00 42.00 121 GLU A N 1
ATOM 946 C CA . GLU A 1 121 ? -10.497 -7.104 38.031 1.00 42.00 121 GLU A CA 1
ATOM 947 C C . GLU A 1 121 ? -10.915 -7.743 36.693 1.00 42.00 121 GLU A C 1
ATOM 949 O O . GLU A 1 121 ? -10.874 -7.106 35.639 1.00 42.00 121 GLU A O 1
ATOM 954 N N . GLN A 1 122 ? -11.346 -9.012 36.730 1.00 50.66 122 GLN A N 1
ATOM 955 C CA . GLN A 1 122 ? -12.216 -9.577 35.690 1.00 50.66 122 GLN A CA 1
ATOM 956 C C . GLN A 1 122 ? -13.597 -8.917 35.797 1.00 50.66 122 GLN A C 1
ATOM 958 O O . GLN A 1 122 ? -14.105 -8.779 36.911 1.00 50.66 122 GLN A O 1
ATOM 963 N N . PRO A 1 123 ? -14.245 -8.576 34.669 1.00 52.56 123 PRO A N 1
ATOM 964 C CA . PRO A 1 123 ? -15.454 -9.334 34.340 1.00 52.56 123 PRO A CA 1
ATOM 965 C C . PRO A 1 123 ? -15.755 -9.509 32.837 1.00 52.56 123 PRO A C 1
ATOM 967 O O . PRO A 1 123 ? -15.107 -8.972 31.941 1.00 52.56 123 PRO A O 1
ATOM 970 N N . ASP A 1 124 ? -16.775 -10.339 32.642 1.00 44.34 124 ASP A N 1
ATOM 971 C CA . ASP A 1 124 ? -17.406 -10.882 31.444 1.00 44.34 124 ASP A CA 1
ATOM 972 C C . ASP A 1 124 ? -18.005 -9.885 30.419 1.00 44.34 124 ASP A C 1
ATOM 974 O O . ASP A 1 124 ? -18.523 -8.830 30.765 1.00 44.34 124 ASP A O 1
ATOM 978 N N . GLN A 1 125 ? -18.079 -10.390 29.175 1.00 47.72 125 GLN A N 1
ATOM 979 C CA . GLN A 1 125 ? -19.108 -10.197 28.127 1.00 47.72 125 GLN A CA 1
ATOM 980 C C . GLN A 1 125 ? -19.156 -8.952 27.194 1.00 47.72 125 GLN A C 1
ATOM 982 O O . GLN A 1 125 ? -19.430 -7.826 27.581 1.00 47.72 125 GLN A O 1
ATOM 987 N N . GLN A 1 126 ? -19.076 -9.296 25.891 1.00 48.88 126 GLN A N 1
ATOM 988 C CA . GLN A 1 126 ? -19.859 -8.834 24.720 1.00 48.88 126 GLN A CA 1
ATOM 989 C C . GLN A 1 126 ? -19.736 -7.385 24.192 1.00 48.88 126 GLN A C 1
ATOM 991 O O . GLN A 1 126 ? -20.339 -6.464 24.725 1.00 48.88 126 GLN A O 1
ATOM 996 N N . SER A 1 127 ? -19.107 -7.231 23.007 1.00 41.22 127 SER A N 1
ATOM 997 C CA . SER A 1 127 ? -19.699 -6.694 21.747 1.00 41.22 127 SER A CA 1
ATOM 998 C C . SER A 1 127 ? -18.618 -6.175 20.762 1.00 41.22 127 SER A C 1
ATOM 1000 O O . SER A 1 127 ? -17.704 -5.466 21.170 1.00 41.22 127 SER A O 1
ATOM 1002 N N . GLY A 1 128 ? -18.725 -6.492 19.456 1.00 38.31 128 GLY A N 1
ATOM 1003 C CA . GLY A 1 128 ? -17.976 -5.820 18.365 1.00 38.31 128 GLY A CA 1
ATOM 1004 C C . GLY A 1 128 ? -17.055 -6.697 17.489 1.00 38.31 128 GLY A C 1
ATOM 1005 O O . GLY A 1 128 ? -15.850 -6.786 17.710 1.00 38.31 128 GLY A O 1
ATOM 1006 N N . SER A 1 129 ? -17.605 -7.291 16.423 1.00 50.50 129 SER A N 1
ATOM 1007 C CA . SER A 1 129 ? -17.013 -8.370 15.596 1.00 50.50 129 SER A CA 1
ATOM 1008 C C . SER A 1 129 ? -15.833 -8.013 14.652 1.00 50.50 129 SER A C 1
ATOM 1010 O O . SER A 1 129 ? -15.502 -8.813 13.776 1.00 50.50 129 SER A O 1
ATOM 1012 N N . LEU A 1 130 ? -15.160 -6.867 14.795 1.00 49.12 130 LEU A N 1
ATOM 1013 C CA . LEU A 1 130 ? -13.957 -6.539 13.993 1.00 49.12 130 LEU A CA 1
ATOM 1014 C C . LEU A 1 130 ? -12.759 -6.136 14.862 1.00 49.12 130 LEU A C 1
ATOM 1016 O O . LEU A 1 130 ? -11.657 -6.627 14.635 1.00 49.12 130 LEU A O 1
ATOM 1020 N N . ALA A 1 131 ? -12.991 -5.362 15.927 1.00 48.12 131 ALA A N 1
ATOM 1021 C CA . ALA A 1 131 ? -11.964 -5.026 16.917 1.00 48.12 131 ALA A CA 1
ATOM 1022 C C . ALA A 1 131 ? -11.515 -6.245 17.743 1.00 48.12 131 ALA A C 1
ATOM 1024 O O . ALA A 1 131 ? -10.374 -6.301 18.196 1.00 48.12 131 ALA A O 1
ATOM 1025 N N . HIS A 1 132 ? -12.387 -7.249 17.906 1.00 47.50 132 HIS A N 1
ATOM 1026 C CA . HIS A 1 132 ? -12.060 -8.461 18.658 1.00 47.50 132 HIS A CA 1
ATOM 1027 C C . HIS A 1 132 ? -10.942 -9.270 17.990 1.00 47.50 132 HIS A C 1
ATOM 1029 O O . HIS A 1 132 ? -10.066 -9.774 18.676 1.00 47.50 132 HIS A O 1
ATOM 1035 N N . ARG A 1 133 ? -10.908 -9.334 16.652 1.00 47.56 133 ARG A N 1
ATOM 1036 C CA . ARG A 1 133 ? -9.943 -10.166 15.921 1.00 47.56 133 ARG A CA 1
ATOM 1037 C C . ARG A 1 133 ? -8.519 -9.610 15.979 1.00 47.56 133 ARG A C 1
ATOM 1039 O O . ARG A 1 133 ? -7.569 -10.377 16.116 1.00 47.56 133 ARG A O 1
ATOM 1046 N N . GLU A 1 134 ? -8.357 -8.292 15.898 1.00 49.09 134 GLU A N 1
ATOM 1047 C CA . GLU A 1 134 ? -7.046 -7.645 16.058 1.00 49.09 134 GLU A CA 1
ATOM 1048 C C . GLU A 1 134 ? -6.592 -7.656 17.523 1.00 49.09 134 GLU A C 1
ATOM 1050 O O . GLU A 1 134 ? -5.422 -7.917 17.798 1.00 49.09 134 GLU A O 1
ATOM 1055 N N . ASN A 1 135 ? -7.524 -7.487 18.469 1.00 56.56 135 ASN A N 1
ATOM 1056 C CA . ASN A 1 135 ? -7.259 -7.619 19.902 1.00 56.56 135 ASN A CA 1
ATOM 1057 C C . ASN A 1 135 ? -6.861 -9.061 20.275 1.00 56.56 135 ASN A C 1
ATOM 1059 O O . ASN A 1 135 ? -5.898 -9.267 21.006 1.00 56.56 135 ASN A O 1
ATOM 1063 N N . ASP A 1 136 ? -7.507 -10.073 19.695 1.00 55.41 136 ASP A N 1
ATOM 1064 C CA . ASP A 1 136 ? -7.134 -11.481 19.873 1.00 55.41 136 ASP A CA 1
ATOM 1065 C C . ASP A 1 136 ? -5.760 -11.778 19.275 1.00 55.41 136 ASP A C 1
ATOM 1067 O O . ASP A 1 136 ? -4.976 -12.514 19.874 1.00 55.41 136 ASP A O 1
ATOM 1071 N N . THR A 1 137 ? -5.433 -11.170 18.131 1.00 64.06 137 THR A N 1
ATOM 1072 C CA . THR A 1 137 ? -4.114 -11.304 17.493 1.00 64.06 137 THR A CA 1
ATOM 1073 C C . THR A 1 137 ? -3.020 -10.709 18.382 1.00 64.06 137 THR A C 1
ATOM 1075 O O . THR A 1 137 ? -2.001 -11.354 18.616 1.00 64.06 137 THR A O 1
ATOM 1078 N N . TRP A 1 138 ? -3.256 -9.532 18.968 1.00 61.00 138 TRP A N 1
ATOM 1079 C CA . TRP A 1 138 ? -2.337 -8.900 19.918 1.00 61.00 138 TRP A CA 1
ATO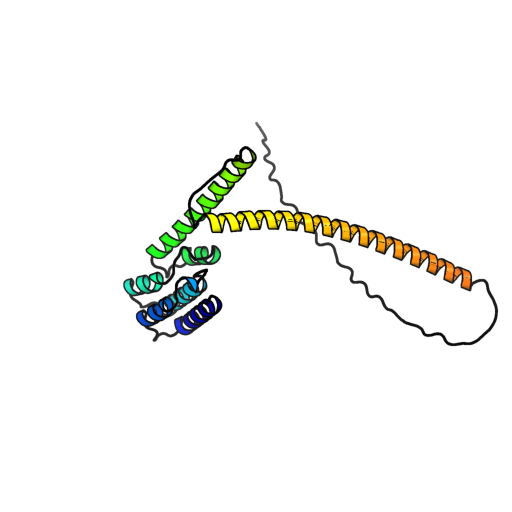M 1080 C C . TRP A 1 138 ? -2.204 -9.672 21.232 1.00 61.00 138 TRP A C 1
ATOM 1082 O O . TRP A 1 138 ? -1.091 -9.910 21.699 1.00 61.00 138 TRP A O 1
ATOM 1092 N N . ARG A 1 139 ? -3.314 -10.127 21.823 1.00 66.56 139 ARG A N 1
ATOM 1093 C CA . ARG A 1 139 ? -3.298 -10.948 23.047 1.00 66.56 139 ARG A CA 1
ATOM 1094 C C . ARG A 1 139 ? -2.578 -12.276 22.826 1.00 66.56 139 ARG A C 1
ATOM 1096 O O . ARG A 1 139 ? -1.875 -12.747 23.720 1.00 66.56 139 ARG A O 1
ATOM 1103 N N . THR A 1 140 ? -2.727 -12.861 21.640 1.00 68.12 140 THR A N 1
ATOM 1104 C CA . THR A 1 140 ? -2.014 -14.078 21.238 1.00 68.12 140 THR A CA 1
ATOM 1105 C C . THR A 1 140 ? -0.527 -13.795 21.057 1.00 68.12 140 THR A C 1
ATOM 1107 O O . THR A 1 140 ? 0.277 -14.494 21.662 1.00 68.12 140 THR A O 1
ATOM 1110 N N . ALA A 1 141 ? -0.153 -12.713 20.370 1.00 72.06 141 ALA A N 1
ATOM 1111 C CA . ALA A 1 141 ? 1.244 -12.316 20.188 1.00 72.06 141 ALA A CA 1
ATOM 1112 C C . ALA A 1 141 ? 1.964 -11.997 21.514 1.00 72.06 141 ALA A C 1
ATOM 1114 O O . ALA A 1 141 ? 3.141 -12.325 21.672 1.00 72.06 141 ALA A O 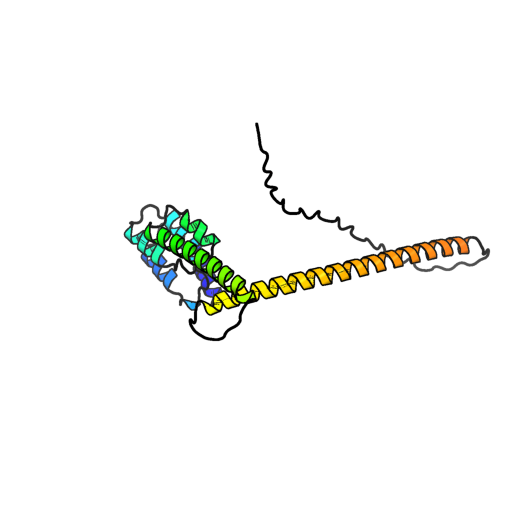1
ATOM 1115 N N . ILE A 1 142 ? 1.272 -11.391 22.488 1.00 71.44 142 ILE A N 1
ATOM 1116 C CA . ILE A 1 142 ? 1.808 -11.151 23.840 1.00 71.44 142 ILE A CA 1
ATOM 1117 C C . ILE A 1 142 ? 2.060 -12.480 24.559 1.00 71.44 142 ILE A C 1
ATOM 1119 O O . ILE A 1 142 ? 3.131 -12.676 25.136 1.00 71.44 142 ILE A O 1
ATOM 1123 N N . ARG A 1 143 ? 1.101 -13.413 24.497 1.00 73.69 143 ARG A N 1
ATOM 1124 C CA . ARG A 1 143 ? 1.242 -14.745 25.100 1.00 73.69 143 ARG A CA 1
ATOM 1125 C C . ARG A 1 143 ? 2.374 -15.535 24.446 1.00 73.69 143 ARG A C 1
ATOM 1127 O O . ARG A 1 143 ? 3.182 -16.123 25.152 1.00 73.69 143 ARG A O 1
ATOM 1134 N N . GLU A 1 144 ? 2.464 -15.509 23.120 1.00 74.19 144 GLU A N 1
ATOM 1135 C CA . GLU A 1 144 ? 3.538 -16.149 22.357 1.00 74.19 144 GLU A CA 1
ATOM 1136 C C . GLU A 1 144 ? 4.904 -15.550 22.697 1.00 74.19 144 GLU A C 1
ATOM 1138 O O . GLU A 1 144 ? 5.840 -16.299 22.939 1.00 74.19 144 GLU A O 1
ATOM 1143 N N . ASN A 1 145 ? 5.023 -14.224 22.826 1.00 75.75 145 ASN A N 1
ATOM 1144 C CA . ASN A 1 145 ? 6.262 -13.593 23.292 1.00 75.75 145 ASN A CA 1
ATOM 1145 C C . ASN A 1 145 ? 6.643 -14.041 24.705 1.00 75.75 145 ASN A C 1
ATOM 1147 O O . ASN A 1 145 ? 7.818 -14.259 24.987 1.00 75.75 145 ASN A O 1
ATOM 1151 N N . GLN A 1 146 ? 5.669 -14.190 25.600 1.00 76.69 146 GLN A N 1
ATOM 1152 C CA . GLN A 1 146 ? 5.932 -14.667 26.953 1.00 76.69 146 GLN A CA 1
ATOM 1153 C C . GLN A 1 146 ? 6.394 -16.130 26.958 1.00 76.69 146 GLN A C 1
ATOM 1155 O O . GLN A 1 146 ? 7.354 -16.454 27.654 1.00 76.69 146 GLN A O 1
ATOM 1160 N N . VAL A 1 147 ? 5.776 -16.988 26.140 1.00 80.94 147 VAL A N 1
ATOM 1161 C CA . VAL A 1 147 ? 6.204 -18.382 25.946 1.00 80.94 147 VAL A CA 1
ATOM 1162 C C . VAL A 1 147 ? 7.604 -18.440 25.339 1.00 80.94 147 VAL A C 1
ATOM 1164 O O . VAL A 1 147 ? 8.455 -19.131 25.877 1.00 80.94 147 VAL A O 1
ATOM 1167 N N . LEU A 1 148 ? 7.890 -17.652 24.300 1.00 86.62 148 LEU A N 1
ATOM 1168 C CA . LEU A 1 148 ? 9.215 -17.594 23.675 1.00 86.62 148 LEU A CA 1
ATOM 1169 C C . LEU A 1 148 ? 10.304 -17.143 24.652 1.00 86.62 148 LEU A C 1
ATOM 1171 O O . LEU A 1 148 ? 11.425 -17.640 24.581 1.00 86.62 148 LEU A O 1
ATOM 1175 N N . ARG A 1 149 ? 9.995 -16.226 25.578 1.00 81.94 149 ARG A N 1
ATOM 1176 C CA . ARG A 1 149 ? 10.933 -15.827 26.639 1.00 81.94 149 ARG A CA 1
ATOM 1177 C C . ARG A 1 149 ? 11.214 -16.981 27.597 1.00 81.94 149 ARG A C 1
ATOM 1179 O O . ARG A 1 149 ? 12.376 -17.255 27.865 1.00 81.94 149 ARG A O 1
ATOM 1186 N N . LEU A 1 150 ? 10.176 -17.686 28.046 1.00 86.94 150 LEU A N 1
ATOM 1187 C CA . LEU A 1 150 ? 10.333 -18.863 28.907 1.00 86.94 150 LEU A CA 1
ATOM 1188 C C . LEU A 1 150 ? 11.091 -19.998 28.200 1.00 86.94 150 LEU A C 1
ATOM 1190 O O . LEU A 1 150 ? 11.954 -20.632 28.806 1.00 86.94 150 LEU A O 1
ATOM 1194 N N . ASP A 1 151 ? 10.814 -20.226 26.917 1.00 83.38 151 ASP A N 1
ATOM 1195 C CA . ASP A 1 151 ? 11.514 -21.214 26.097 1.00 83.38 151 ASP A CA 1
ATOM 1196 C C . ASP A 1 151 ? 12.982 -20.827 25.899 1.00 83.38 151 ASP A C 1
ATOM 1198 O O . ASP A 1 151 ? 13.859 -21.682 26.011 1.00 83.38 151 ASP A O 1
ATOM 1202 N N . MET A 1 152 ? 13.277 -19.544 25.670 1.00 86.50 152 MET A N 1
ATOM 1203 C CA . MET A 1 152 ? 14.647 -19.042 25.564 1.00 86.50 152 MET A CA 1
ATOM 1204 C C . MET A 1 152 ? 15.417 -19.230 26.876 1.00 86.50 152 MET A C 1
ATOM 1206 O O . MET A 1 152 ? 16.540 -19.731 26.838 1.00 86.50 152 MET A O 1
ATOM 1210 N N . ASP A 1 153 ? 14.811 -18.921 28.024 1.00 87.12 153 ASP A N 1
ATOM 1211 C CA . ASP A 1 153 ? 15.420 -19.137 29.344 1.00 87.12 153 ASP A CA 1
ATOM 1212 C C . ASP A 1 153 ? 15.646 -20.639 29.615 1.00 87.12 153 ASP A C 1
ATOM 1214 O O . ASP A 1 153 ? 16.698 -21.058 30.105 1.00 87.12 153 ASP A O 1
ATOM 1218 N N . SER A 1 154 ? 14.686 -21.489 29.231 1.00 92.00 154 SER A N 1
ATOM 1219 C CA . SER A 1 154 ? 14.814 -22.949 29.319 1.00 92.00 154 SER A CA 1
ATOM 1220 C C . SER A 1 154 ? 15.947 -23.480 28.435 1.00 92.00 154 SER A C 1
ATOM 1222 O O . SER A 1 154 ? 16.773 -24.282 28.883 1.00 92.00 154 SER A O 1
ATOM 1224 N N . MET A 1 155 ? 16.036 -23.001 27.191 1.00 92.81 155 MET A N 1
ATOM 1225 C CA . MET A 1 155 ? 17.111 -23.346 26.264 1.00 92.81 155 MET A CA 1
ATOM 1226 C C . MET A 1 155 ? 18.473 -22.902 26.797 1.00 92.81 155 MET A C 1
ATOM 1228 O O . MET A 1 155 ? 19.415 -23.689 26.735 1.00 92.81 155 MET A O 1
ATOM 1232 N N . GLN A 1 156 ? 18.578 -21.693 27.355 1.00 88.25 156 GLN A N 1
ATOM 1233 C CA . GLN A 1 156 ? 19.811 -21.191 27.964 1.00 88.25 156 GLN A CA 1
ATOM 1234 C C . GLN A 1 156 ? 20.281 -22.088 29.114 1.00 88.25 156 GLN A C 1
ATOM 1236 O O . GLN A 1 156 ? 21.444 -22.490 29.128 1.00 88.25 156 GLN A O 1
ATOM 1241 N N . ASN A 1 157 ? 19.383 -22.485 30.021 1.00 91.38 157 ASN A N 1
ATOM 1242 C CA . ASN A 1 157 ? 19.718 -23.410 31.110 1.00 91.38 157 ASN A CA 1
ATOM 1243 C C . ASN A 1 157 ? 20.227 -24.759 30.581 1.00 91.38 157 ASN A C 1
ATOM 1245 O O . ASN A 1 157 ? 21.224 -25.294 31.068 1.00 91.38 157 ASN A O 1
ATOM 1249 N N . ARG A 1 158 ? 19.578 -25.292 29.541 1.00 93.50 158 ARG A N 1
ATOM 1250 C CA . ARG A 1 158 ? 19.961 -26.575 28.938 1.00 93.50 158 ARG A CA 1
ATOM 1251 C C . ARG A 1 158 ? 21.307 -26.498 28.218 1.00 93.50 158 ARG A C 1
ATOM 1253 O O . ARG A 1 158 ? 22.082 -27.448 28.270 1.00 93.50 158 ARG A O 1
ATOM 1260 N N . VAL A 1 159 ? 21.606 -25.371 27.572 1.00 95.06 159 VAL A N 1
ATOM 1261 C CA . VAL A 1 159 ? 22.920 -25.117 26.964 1.00 95.06 159 VAL A CA 1
ATOM 1262 C C . VAL A 1 159 ? 24.004 -25.047 28.040 1.00 95.06 159 VAL A C 1
ATOM 1264 O O . VAL A 1 159 ? 25.007 -25.744 27.910 1.00 95.06 159 VAL A O 1
ATOM 1267 N N . GLN A 1 160 ? 23.783 -24.316 29.136 1.00 92.00 160 GLN A N 1
ATOM 1268 C CA . GLN A 1 160 ? 24.745 -24.242 30.245 1.00 92.00 160 GLN A CA 1
ATOM 1269 C C . GLN A 1 160 ? 25.036 -25.619 30.867 1.00 92.00 160 GLN A C 1
ATOM 1271 O O . GLN A 1 160 ? 26.178 -25.926 31.223 1.00 92.00 160 GLN A O 1
ATOM 1276 N N . GLU A 1 161 ? 24.019 -26.474 30.990 1.00 93.94 161 GLU A N 1
ATOM 1277 C CA . GLU A 1 161 ? 24.190 -27.847 31.471 1.00 93.94 161 GLU A CA 1
ATOM 1278 C C . GLU A 1 161 ? 25.032 -28.687 30.501 1.00 93.94 161 GLU A C 1
ATOM 1280 O O . GLU A 1 161 ? 26.025 -29.296 30.910 1.00 93.94 161 GLU A O 1
ATOM 1285 N N . LEU A 1 162 ? 24.720 -28.636 29.202 1.00 94.44 162 LEU A N 1
ATOM 1286 C CA . LEU A 1 162 ? 25.494 -29.320 28.163 1.00 94.44 162 LEU A CA 1
ATOM 1287 C C . LEU A 1 162 ? 26.948 -28.829 28.096 1.00 94.44 162 LEU A C 1
ATOM 1289 O O . LEU A 1 162 ? 27.869 -29.630 27.923 1.00 94.44 162 LEU A O 1
ATOM 1293 N N . GLU A 1 163 ? 27.192 -27.532 28.275 1.00 92.38 163 GLU A N 1
ATOM 1294 C CA . GLU A 1 163 ? 28.538 -26.954 28.333 1.00 92.38 163 GLU A CA 1
ATOM 1295 C C . GLU A 1 163 ? 29.326 -27.460 29.549 1.00 92.38 163 GLU A C 1
ATOM 1297 O O . GLU A 1 163 ? 30.525 -27.776 29.449 1.00 92.38 163 GLU A O 1
ATOM 1302 N N . ARG A 1 164 ? 28.656 -27.616 30.698 1.00 94.44 164 ARG A N 1
ATOM 1303 C CA . ARG A 1 164 ? 29.243 -28.213 31.903 1.00 94.44 164 ARG A CA 1
ATOM 1304 C C . ARG A 1 164 ? 29.579 -29.688 31.680 1.00 94.44 164 ARG A C 1
ATOM 1306 O O . ARG A 1 164 ? 30.682 -30.117 32.036 1.00 94.44 164 ARG A O 1
ATOM 1313 N N . GLU A 1 165 ? 28.684 -30.459 31.069 1.00 93.62 165 GLU A N 1
ATOM 1314 C CA . GLU A 1 165 ? 28.931 -31.862 30.719 1.00 93.62 165 GLU A CA 1
ATOM 1315 C C . GLU A 1 165 ? 30.099 -32.010 29.738 1.00 93.62 165 GLU A C 1
ATOM 1317 O O . GLU A 1 165 ? 31.015 -32.804 29.979 1.00 93.62 165 GLU A O 1
ATOM 1322 N N . CYS A 1 166 ? 30.145 -31.185 28.688 1.00 89.75 166 CYS A N 1
ATOM 1323 C CA . CYS A 1 166 ? 31.253 -31.142 27.733 1.00 89.75 166 CYS A CA 1
ATOM 1324 C C . CYS A 1 166 ? 32.588 -30.835 28.422 1.00 89.75 166 CYS A C 1
ATOM 1326 O O . CYS A 1 166 ? 33.607 -31.482 28.152 1.00 89.75 166 CYS A O 1
ATOM 1328 N N . SER A 1 167 ? 32.588 -29.886 29.358 1.00 91.75 167 SER A N 1
ATOM 1329 C CA . SER A 1 167 ? 33.766 -29.537 30.156 1.00 91.75 167 SER A CA 1
ATOM 1330 C C . SER A 1 167 ? 34.223 -30.689 31.055 1.00 91.75 167 SER A C 1
ATOM 1332 O O . SER A 1 167 ? 35.425 -30.937 31.197 1.00 91.75 167 SER A O 1
ATOM 1334 N N . ASN A 1 168 ? 33.283 -31.431 31.641 1.00 92.06 168 ASN A N 1
ATOM 1335 C CA . ASN A 1 168 ? 33.577 -32.598 32.471 1.00 92.06 168 ASN A CA 1
ATOM 1336 C C . ASN A 1 168 ? 34.144 -33.758 31.646 1.00 92.06 168 ASN A C 1
ATOM 1338 O O . ASN A 1 168 ? 35.164 -34.339 32.031 1.00 92.06 168 ASN A O 1
ATOM 1342 N N . MET A 1 169 ? 33.546 -34.052 30.490 1.00 91.75 169 MET A N 1
ATOM 1343 C CA . MET A 1 169 ? 34.047 -35.071 29.566 1.00 91.75 169 MET A CA 1
ATOM 1344 C C . MET A 1 169 ? 35.459 -34.741 29.079 1.00 91.75 169 MET A C 1
ATOM 1346 O O . MET A 1 169 ? 36.332 -35.607 29.113 1.00 91.75 169 MET A O 1
ATOM 1350 N N . ARG A 1 170 ? 35.730 -33.479 28.719 1.00 85.81 170 ARG A N 1
ATOM 1351 C CA . ARG A 1 170 ? 37.073 -33.021 28.321 1.00 85.81 170 ARG A CA 1
ATOM 1352 C C . ARG A 1 170 ? 38.113 -33.306 29.407 1.00 85.81 170 ARG A C 1
ATOM 1354 O O . ARG A 1 170 ? 39.138 -33.925 29.132 1.00 85.81 170 ARG A O 1
ATOM 1361 N N . LYS A 1 171 ? 37.810 -32.958 30.664 1.00 89.75 171 LYS A N 1
ATOM 1362 C CA . LYS A 1 171 ? 38.685 -33.246 31.816 1.00 89.75 171 LYS A CA 1
ATOM 1363 C C . LYS A 1 171 ? 38.895 -34.749 32.031 1.00 89.75 171 LYS A C 1
ATOM 1365 O O . LYS A 1 171 ? 39.981 -35.159 32.441 1.00 89.75 171 LYS A O 1
ATOM 1370 N N . ALA A 1 172 ? 37.876 -35.577 31.799 1.00 85.88 172 ALA A N 1
ATOM 1371 C CA . ALA A 1 172 ? 37.992 -37.030 31.910 1.00 85.88 172 ALA A CA 1
ATOM 1372 C C . ALA A 1 172 ? 38.900 -37.611 30.815 1.00 85.88 172 ALA A C 1
ATOM 1374 O O . ALA A 1 172 ? 39.783 -38.413 31.123 1.00 85.88 172 ALA A O 1
ATOM 1375 N N . ILE A 1 173 ? 38.747 -37.152 29.569 1.00 85.88 173 ILE A N 1
ATOM 1376 C CA . ILE A 1 173 ? 39.598 -37.540 28.437 1.00 85.88 173 ILE A CA 1
ATOM 1377 C C . ILE A 1 173 ? 41.054 -37.139 28.700 1.00 85.88 173 ILE A C 1
ATOM 1379 O O . ILE A 1 173 ? 41.942 -37.978 28.554 1.00 85.88 173 ILE A O 1
ATOM 1383 N N . ASP A 1 174 ? 41.312 -35.923 29.191 1.00 81.06 174 ASP A N 1
ATOM 1384 C CA . ASP A 1 174 ? 42.667 -35.479 29.552 1.00 81.06 174 ASP A CA 1
ATOM 1385 C C . ASP A 1 174 ? 43.286 -36.339 30.666 1.00 81.06 174 ASP A C 1
ATOM 1387 O O . ASP A 1 174 ? 44.467 -36.699 30.615 1.00 81.06 174 ASP A O 1
ATOM 1391 N N . LYS A 1 175 ? 42.494 -36.724 31.676 1.00 83.31 175 LYS A N 1
ATOM 1392 C CA . LYS A 1 175 ? 42.945 -37.629 32.748 1.00 83.31 175 LYS A CA 1
ATOM 1393 C C . LYS A 1 175 ? 43.269 -39.029 32.219 1.00 83.31 175 LYS A C 1
ATOM 1395 O O . LYS A 1 175 ? 44.261 -39.620 32.654 1.00 83.31 175 LYS A O 1
ATOM 1400 N N . VAL A 1 176 ? 42.470 -39.562 31.293 1.00 79.19 176 VAL A N 1
ATOM 1401 C CA . VAL A 1 176 ? 42.717 -40.868 30.659 1.00 79.19 176 VAL A CA 1
ATOM 1402 C C . VAL A 1 176 ? 43.939 -40.806 29.742 1.00 79.19 176 VAL A C 1
ATOM 1404 O O . VAL A 1 176 ? 44.798 -41.675 29.852 1.00 79.19 176 VAL A O 1
ATOM 1407 N N . GLY A 1 177 ? 44.090 -39.749 28.937 1.00 72.44 177 GLY A N 1
ATOM 1408 C CA . GLY A 1 177 ? 45.267 -39.506 28.094 1.00 72.44 177 GLY A CA 1
ATOM 1409 C C . GLY A 1 177 ? 46.572 -39.398 28.892 1.00 72.44 177 GLY A C 1
ATOM 1410 O O . GLY A 1 177 ? 47.615 -39.917 28.491 1.00 72.44 177 GLY A O 1
ATOM 1411 N N . ARG A 1 178 ? 46.519 -38.801 30.089 1.00 64.12 178 ARG A N 1
ATOM 1412 C CA . ARG A 1 178 ? 47.657 -38.790 31.024 1.00 64.12 178 ARG A CA 1
ATOM 1413 C C . ARG A 1 178 ? 47.957 -40.176 31.606 1.00 64.12 178 ARG A C 1
ATOM 1415 O O . ARG A 1 178 ? 49.126 -40.513 31.787 1.00 64.12 178 ARG A O 1
ATOM 1422 N N . ARG A 1 179 ? 46.938 -41.002 31.879 1.00 58.97 179 ARG A N 1
ATOM 1423 C CA . ARG A 1 179 ? 47.110 -42.387 32.365 1.00 58.97 179 ARG A CA 1
ATOM 1424 C C . ARG A 1 179 ? 47.640 -43.333 31.282 1.00 58.97 179 ARG A C 1
ATOM 1426 O O . ARG A 1 179 ? 48.511 -44.142 31.588 1.00 58.97 179 ARG A O 1
ATOM 1433 N N . THR A 1 180 ? 47.199 -43.210 30.030 1.00 57.94 180 THR A N 1
ATOM 1434 C CA . THR A 1 180 ? 47.709 -44.014 28.903 1.00 57.94 180 THR A CA 1
ATOM 1435 C C . THR A 1 180 ? 49.162 -43.684 28.561 1.00 57.94 180 THR A C 1
ATOM 1437 O O . THR A 1 180 ? 49.934 -44.600 28.282 1.00 57.94 180 THR A O 1
ATOM 1440 N N . ASN A 1 181 ? 49.582 -42.417 28.662 1.00 53.69 181 ASN A N 1
ATOM 1441 C CA . ASN A 1 181 ? 50.999 -42.054 28.531 1.00 53.69 181 ASN A CA 1
ATOM 1442 C C . ASN A 1 181 ? 51.859 -42.594 29.685 1.00 53.69 181 ASN A C 1
ATOM 1444 O O . ASN A 1 181 ? 53.006 -42.968 29.462 1.00 53.69 181 ASN A O 1
ATOM 1448 N N . ARG A 1 182 ? 51.310 -42.698 30.903 1.00 51.94 182 ARG A N 1
ATOM 1449 C CA . ARG A 1 182 ? 52.026 -43.280 32.051 1.00 51.94 182 ARG A CA 1
ATOM 1450 C C . ARG A 1 182 ? 52.139 -44.809 31.965 1.00 51.94 182 ARG A C 1
ATOM 1452 O O . ARG A 1 182 ? 53.168 -45.349 32.344 1.00 51.94 182 ARG A O 1
ATOM 1459 N N . ALA A 1 183 ? 51.129 -45.493 31.421 1.00 51.78 183 ALA A N 1
ATOM 1460 C CA . ALA A 1 183 ? 51.148 -46.944 31.199 1.00 51.78 183 ALA A CA 1
ATOM 1461 C C . ALA A 1 183 ? 52.067 -47.377 30.036 1.00 51.78 183 ALA A C 1
ATOM 1463 O O . ALA A 1 183 ? 52.604 -48.482 30.057 1.00 51.78 183 ALA A O 1
ATOM 1464 N N . ARG A 1 184 ? 52.311 -46.503 29.046 1.00 49.78 184 ARG A N 1
ATOM 1465 C CA . ARG A 1 184 ? 53.290 -46.754 27.969 1.00 49.78 184 ARG A CA 1
ATOM 1466 C C . ARG A 1 184 ? 54.750 -46.736 28.434 1.00 49.78 184 ARG A C 1
ATOM 1468 O O . ARG A 1 184 ? 55.578 -47.338 27.767 1.00 49.78 184 ARG A O 1
ATOM 1475 N N . ASN A 1 185 ? 55.054 -46.122 29.577 1.00 47.75 185 ASN A N 1
ATOM 1476 C CA . ASN A 1 185 ? 56.409 -46.078 30.141 1.00 47.75 185 ASN A CA 1
ATOM 1477 C C . ASN A 1 185 ? 56.729 -47.253 31.090 1.00 47.75 185 ASN A C 1
ATOM 1479 O O . ASN A 1 185 ? 57.713 -47.185 31.820 1.00 47.75 185 ASN A O 1
ATOM 1483 N N . GLY A 1 186 ? 55.903 -48.308 31.116 1.00 50.47 186 GLY A N 1
ATOM 1484 C CA . GLY A 1 186 ? 56.021 -49.393 32.097 1.00 50.47 186 GLY A CA 1
ATOM 1485 C C . GLY A 1 186 ? 55.726 -50.806 31.589 1.00 50.47 186 GLY A C 1
ATOM 1486 O O . GLY A 1 186 ? 55.307 -51.636 32.388 1.00 50.47 186 GLY A O 1
ATOM 1487 N N . SER A 1 187 ? 55.911 -51.108 30.298 1.00 41.53 187 SER A N 1
ATOM 1488 C CA . SER A 1 187 ? 55.988 -52.510 29.846 1.00 41.53 187 SER A CA 1
ATOM 1489 C C . SER A 1 187 ? 56.813 -52.666 28.563 1.00 41.53 187 SER A C 1
ATOM 1491 O O . SER A 1 187 ? 56.369 -52.335 27.466 1.00 41.53 187 SER A O 1
ATOM 1493 N N . ASP A 1 188 ? 58.023 -53.203 28.715 1.00 41.47 188 ASP A N 1
ATOM 1494 C CA . ASP A 1 188 ? 58.817 -53.780 27.632 1.00 41.47 188 ASP A CA 1
ATOM 1495 C C . ASP A 1 188 ? 58.309 -55.195 27.315 1.00 41.47 188 ASP A C 1
ATOM 1497 O O . ASP A 1 188 ? 58.416 -56.084 28.158 1.00 41.47 188 ASP A O 1
ATOM 1501 N N . ARG A 1 189 ? 57.780 -55.412 26.101 1.00 34.69 189 ARG A N 1
ATOM 1502 C CA . ARG A 1 189 ? 58.289 -56.366 25.081 1.00 34.69 189 ARG A CA 1
ATOM 1503 C C . ARG A 1 189 ? 57.232 -56.753 24.032 1.00 34.69 189 ARG A C 1
ATOM 1505 O O . ARG A 1 189 ? 56.163 -57.252 24.351 1.00 34.69 189 ARG A O 1
ATOM 1512 N N . ALA A 1 190 ? 57.664 -56.611 22.775 1.00 37.06 190 ALA A N 1
ATOM 1513 C CA . ALA A 1 190 ? 57.367 -57.424 21.589 1.00 37.06 190 ALA A CA 1
ATOM 1514 C C . ALA A 1 190 ? 55.900 -57.711 21.200 1.00 37.06 190 ALA A C 1
ATOM 1516 O O . ALA A 1 190 ? 55.256 -58.595 21.753 1.00 37.06 190 ALA A O 1
ATOM 1517 N N . SER A 1 191 ? 55.448 -57.114 20.088 1.00 37.91 191 SER A N 1
ATOM 1518 C CA . SER A 1 191 ? 55.152 -57.833 18.826 1.00 37.91 191 SER A CA 1
ATOM 1519 C C . SER A 1 191 ? 54.397 -56.948 17.827 1.00 37.91 191 SER A C 1
ATOM 1521 O O . SER A 1 191 ? 53.569 -56.114 18.188 1.00 37.91 191 SER A O 1
ATOM 1523 N N . ALA A 1 192 ? 54.722 -57.137 16.550 1.00 43.97 192 ALA A N 1
ATOM 1524 C CA . ALA A 1 192 ? 54.162 -56.453 15.392 1.00 43.97 192 ALA A CA 1
ATOM 1525 C C . ALA A 1 192 ? 52.642 -56.660 15.231 1.00 43.97 192 ALA A C 1
ATOM 1527 O O . ALA A 1 192 ? 52.127 -57.738 15.512 1.00 43.97 192 ALA A O 1
ATOM 1528 N N . GLY A 1 193 ? 51.937 -55.666 14.675 1.00 41.25 193 GLY A N 1
ATOM 1529 C CA . GLY A 1 193 ? 50.578 -55.882 14.162 1.00 41.25 193 GLY A CA 1
ATOM 1530 C C . GLY A 1 193 ? 49.678 -54.647 14.115 1.00 41.25 193 GLY A C 1
ATOM 1531 O O . GLY A 1 193 ? 48.987 -54.338 15.079 1.00 41.25 193 GLY A O 1
ATOM 1532 N N . ARG A 1 194 ? 49.686 -53.985 12.951 1.00 51.09 194 ARG A N 1
ATOM 1533 C CA . ARG A 1 194 ? 48.719 -53.016 12.388 1.00 51.09 194 ARG A CA 1
ATOM 1534 C C . ARG A 1 194 ? 47.400 -52.865 13.171 1.00 51.09 194 ARG A C 1
ATOM 1536 O O . ARG A 1 194 ? 46.608 -53.801 13.203 1.00 51.09 194 ARG A O 1
ATOM 1543 N N . ARG A 1 195 ? 47.083 -51.655 13.658 1.00 46.81 195 ARG A N 1
ATOM 1544 C CA . ARG A 1 195 ? 45.693 -51.254 13.951 1.00 46.81 195 ARG A CA 1
ATOM 1545 C C . ARG A 1 195 ? 45.415 -49.815 13.513 1.00 46.81 195 ARG A C 1
ATOM 1547 O O . ARG A 1 195 ? 46.056 -48.871 13.959 1.00 46.81 195 ARG A O 1
ATOM 1554 N N . PHE A 1 196 ? 44.468 -49.738 12.584 1.00 41.78 196 PHE A N 1
ATOM 1555 C CA . PHE A 1 196 ? 43.731 -48.606 12.034 1.00 41.78 196 PHE A CA 1
ATOM 1556 C C . PHE A 1 196 ? 43.727 -47.329 12.888 1.00 41.78 196 PHE A C 1
ATOM 1558 O O . PHE A 1 196 ? 43.074 -47.252 13.926 1.00 41.78 196 PHE A O 1
ATOM 1565 N N . GLY A 1 197 ? 44.399 -46.290 12.390 1.00 38.34 197 GLY A N 1
ATOM 1566 C CA . GLY A 1 197 ? 44.240 -44.928 12.886 1.00 38.34 197 GLY A CA 1
ATOM 1567 C C . GLY A 1 197 ? 42.983 -44.288 12.301 1.00 38.34 197 GLY A C 1
ATOM 1568 O O . GLY A 1 197 ? 43.032 -43.731 11.208 1.00 38.34 197 GLY A O 1
ATOM 1569 N N . CYS A 1 198 ? 41.866 -44.331 13.030 1.00 44.28 198 CYS A N 1
ATOM 1570 C CA . CYS A 1 198 ? 40.762 -43.402 12.792 1.00 44.28 198 CYS A CA 1
ATOM 1571 C C . CYS A 1 198 ? 41.193 -42.008 13.267 1.00 44.28 198 CYS A C 1
ATOM 1573 O O . CYS A 1 198 ? 41.180 -41.711 14.460 1.00 44.28 198 CYS A O 1
ATOM 1575 N N . LYS A 1 199 ? 41.603 -41.148 12.330 1.00 41.97 199 LYS A N 1
ATOM 1576 C CA . LYS A 1 199 ? 41.803 -39.716 12.573 1.00 41.97 199 LYS A CA 1
ATOM 1577 C C . LYS A 1 199 ? 40.436 -39.022 12.587 1.00 41.97 199 LYS A C 1
ATOM 1579 O O . LYS A 1 199 ? 40.056 -38.399 11.602 1.00 41.97 199 LYS A O 1
ATOM 1584 N N . PHE A 1 200 ? 39.687 -39.128 13.683 1.00 35.75 200 PHE A N 1
ATOM 1585 C CA . PHE A 1 200 ? 38.556 -38.225 13.906 1.00 35.75 200 PHE A CA 1
ATOM 1586 C C . PHE A 1 200 ? 39.104 -36.876 14.373 1.00 35.75 200 PHE A C 1
ATOM 1588 O O . PHE A 1 200 ? 39.401 -36.671 15.546 1.00 35.75 200 PHE A O 1
ATOM 1595 N N . GLY A 1 201 ? 39.303 -35.968 13.419 1.00 42.72 201 GLY A N 1
ATOM 1596 C CA . GLY A 1 201 ? 39.530 -34.559 13.708 1.00 42.72 201 GLY A CA 1
ATOM 1597 C C . GLY A 1 201 ? 38.201 -33.901 14.053 1.00 42.72 201 GLY A C 1
ATOM 1598 O O . GLY A 1 201 ? 37.517 -33.406 13.162 1.00 42.72 201 GLY A O 1
ATOM 1599 N N . THR A 1 202 ? 37.826 -33.897 15.330 1.00 47.72 202 THR A N 1
ATOM 1600 C CA . THR A 1 202 ? 36.683 -33.115 15.809 1.00 47.72 202 THR A CA 1
ATOM 1601 C C . THR A 1 202 ? 37.076 -31.638 15.791 1.00 47.72 202 THR A C 1
ATOM 1603 O O . THR A 1 202 ? 37.686 -31.132 16.732 1.00 47.72 202 THR A O 1
ATOM 1606 N N . LYS A 1 203 ? 36.781 -30.941 14.690 1.00 43.41 203 LYS A N 1
ATOM 1607 C CA . LYS A 1 203 ? 36.773 -29.475 14.664 1.00 43.41 203 LYS A CA 1
ATOM 1608 C C . LYS A 1 203 ? 35.551 -29.011 15.453 1.00 43.41 203 LYS A C 1
ATOM 1610 O O . LYS A 1 203 ? 34.428 -29.311 15.063 1.00 43.41 203 LYS A O 1
ATOM 1615 N N . VAL A 1 204 ? 35.779 -28.313 16.559 1.00 47.62 204 VAL A N 1
ATOM 1616 C CA . VAL A 1 204 ? 34.730 -27.629 17.321 1.00 47.62 204 VAL A CA 1
ATOM 1617 C C . VAL A 1 204 ? 34.806 -26.149 16.956 1.00 47.62 204 VAL A C 1
ATOM 1619 O O . VAL A 1 204 ? 35.888 -25.567 17.007 1.00 47.62 204 VAL A O 1
ATOM 1622 N N . CYS A 1 205 ? 33.681 -25.575 16.526 1.00 39.12 205 CYS A N 1
ATOM 1623 C CA . CYS A 1 205 ? 33.533 -24.143 16.286 1.00 39.12 205 CYS A CA 1
ATOM 1624 C C . CYS A 1 205 ? 33.487 -23.407 17.627 1.00 39.12 205 CYS A C 1
ATOM 1626 O O . CYS A 1 205 ? 32.583 -23.645 18.425 1.00 39.12 205 CYS A O 1
ATOM 1628 N N . ASP A 1 206 ? 34.441 -22.508 17.848 1.00 42.38 206 ASP A N 1
ATOM 1629 C CA . ASP A 1 206 ? 34.378 -21.507 18.911 1.00 42.38 206 ASP A CA 1
ATOM 1630 C C . ASP A 1 206 ? 33.327 -20.462 18.505 1.00 42.38 206 ASP A C 1
ATOM 1632 O O . ASP A 1 206 ? 33.478 -19.799 17.476 1.00 42.38 206 ASP A O 1
ATOM 1636 N N . SER A 1 207 ? 32.228 -20.359 19.252 1.00 45.78 207 SER A N 1
ATOM 1637 C CA . SER A 1 207 ? 31.241 -19.291 19.057 1.00 45.78 207 SER A CA 1
ATOM 1638 C C . SER A 1 207 ? 31.473 -18.237 20.128 1.00 45.78 207 SER A C 1
ATOM 1640 O O . SER A 1 207 ? 31.235 -18.471 21.306 1.00 45.78 207 SER A O 1
ATOM 1642 N N . GLN A 1 208 ? 31.984 -17.090 19.698 1.00 43.06 208 GLN A N 1
ATOM 1643 C CA . GLN A 1 208 ? 32.236 -15.919 20.529 1.00 43.06 208 GLN A CA 1
ATOM 1644 C C . GLN A 1 208 ? 30.912 -15.356 21.075 1.00 43.06 208 GLN A C 1
ATOM 1646 O O . GLN A 1 208 ? 29.962 -15.156 20.312 1.00 43.06 208 GLN A O 1
ATOM 1651 N N . GLU A 1 209 ? 30.855 -15.083 22.380 1.00 37.69 209 GLU A N 1
ATOM 1652 C CA . GLU A 1 209 ? 29.722 -14.419 23.032 1.00 37.69 209 GLU A CA 1
ATOM 1653 C C . GLU A 1 209 ? 29.489 -13.028 22.416 1.00 37.69 209 GLU A C 1
ATOM 1655 O O . GLU A 1 209 ? 30.398 -12.197 22.344 1.00 37.69 209 GLU A O 1
ATOM 1660 N N . ARG A 1 210 ? 28.259 -12.755 21.963 1.00 36.50 210 ARG A N 1
ATOM 1661 C CA . ARG A 1 210 ? 27.833 -11.398 21.597 1.00 36.50 210 ARG A CA 1
ATOM 1662 C C . ARG A 1 210 ? 27.429 -10.650 22.862 1.00 36.50 210 ARG A C 1
ATOM 1664 O O . ARG A 1 210 ? 26.460 -11.016 23.519 1.00 36.50 210 ARG A O 1
ATOM 1671 N N . THR A 1 211 ? 28.153 -9.578 23.159 1.00 37.56 211 THR A N 1
ATOM 1672 C CA . THR A 1 211 ? 27.871 -8.623 24.233 1.00 37.56 211 THR A CA 1
ATOM 1673 C C . THR A 1 211 ? 26.468 -8.031 24.066 1.00 37.56 211 THR A C 1
ATOM 1675 O O . THR A 1 211 ? 26.190 -7.337 23.088 1.00 37.56 211 THR A O 1
ATOM 1678 N N . VAL A 1 212 ? 25.576 -8.303 25.018 1.00 40.88 212 VAL A N 1
ATOM 1679 C CA . VAL A 1 212 ? 24.259 -7.660 25.114 1.00 40.88 212 VAL A CA 1
ATOM 1680 C C . VAL A 1 212 ? 24.462 -6.268 25.721 1.00 40.88 212 VAL A C 1
ATOM 1682 O O . VAL A 1 212 ? 24.953 -6.148 26.840 1.00 40.88 212 VAL A O 1
ATOM 1685 N N . MET A 1 213 ? 24.128 -5.207 24.979 1.00 40.03 213 MET A N 1
ATOM 1686 C CA . MET A 1 213 ? 24.056 -3.847 25.526 1.00 40.03 213 MET A CA 1
ATOM 1687 C C . MET A 1 213 ? 22.783 -3.700 26.369 1.00 40.03 213 MET A C 1
ATOM 1689 O O . MET A 1 213 ? 21.679 -3.875 25.855 1.00 40.03 213 MET A O 1
ATOM 1693 N N . GLU A 1 214 ? 22.935 -3.350 27.648 1.00 36.12 214 GLU A N 1
ATOM 1694 C CA . GLU A 1 214 ? 21.823 -2.942 28.512 1.00 36.12 214 GLU A CA 1
ATOM 1695 C C . GLU A 1 214 ? 21.311 -1.526 28.171 1.00 36.12 214 GLU A C 1
ATOM 1697 O O . GLU A 1 214 ? 22.094 -0.655 27.772 1.00 36.12 214 GLU A O 1
ATOM 1702 N N . PRO A 1 215 ? 20.008 -1.246 28.366 1.00 37.72 215 PRO A N 1
ATOM 1703 C CA . PRO A 1 215 ? 19.443 0.079 28.152 1.00 37.72 215 PRO A CA 1
ATOM 1704 C C . PRO A 1 215 ? 19.784 1.027 29.316 1.00 37.72 215 PRO A C 1
ATOM 1706 O O . PRO A 1 215 ? 19.530 0.739 30.486 1.00 37.72 215 PRO A O 1
ATOM 1709 N N . ARG A 1 216 ? 20.333 2.203 28.983 1.00 37.00 216 ARG A N 1
ATOM 1710 C CA . ARG A 1 216 ? 20.644 3.291 29.927 1.00 37.00 216 ARG A CA 1
ATOM 1711 C C . ARG A 1 216 ? 19.380 3.787 30.644 1.00 37.00 216 ARG A C 1
ATOM 1713 O O . ARG A 1 216 ? 18.499 4.365 30.013 1.00 37.00 216 ARG A O 1
ATOM 1720 N N . LYS A 1 217 ? 19.336 3.649 31.973 1.00 34.94 217 LYS A N 1
ATOM 1721 C CA . LYS A 1 217 ? 18.442 4.429 32.844 1.00 34.94 217 LYS A CA 1
ATOM 1722 C C . LYS A 1 217 ? 18.977 5.859 32.960 1.00 34.94 217 LYS A C 1
ATOM 1724 O O . LYS A 1 217 ? 20.103 6.063 33.402 1.00 34.94 217 LYS A O 1
ATOM 1729 N N . SER A 1 218 ? 18.168 6.840 32.573 1.00 35.41 218 SER A N 1
ATOM 1730 C CA . SER A 1 218 ? 18.397 8.262 32.831 1.00 35.41 218 SER A CA 1
ATOM 1731 C C . SER A 1 218 ? 18.236 8.555 34.327 1.00 35.41 218 SER A C 1
ATOM 1733 O O . SER A 1 218 ? 17.132 8.443 34.860 1.00 35.41 218 SER A O 1
ATOM 1735 N N . GLN A 1 219 ? 19.335 8.902 35.000 1.00 37.22 219 GLN A N 1
ATOM 1736 C CA . GLN A 1 219 ? 19.328 9.452 36.354 1.00 37.22 219 GLN A CA 1
ATOM 1737 C C . GLN A 1 219 ? 18.962 10.936 36.300 1.00 37.22 219 GLN A C 1
ATOM 1739 O O . GLN A 1 219 ? 19.652 11.745 35.685 1.00 37.22 219 GLN A O 1
ATOM 1744 N N . THR A 1 220 ? 17.857 11.271 36.953 1.00 38.53 220 THR A N 1
ATOM 1745 C CA . THR A 1 220 ? 17.462 12.628 37.313 1.00 38.53 220 THR A CA 1
ATOM 1746 C C . THR A 1 220 ? 18.276 13.032 38.543 1.00 38.53 220 THR A C 1
ATOM 1748 O O . THR A 1 220 ? 17.988 12.559 39.640 1.00 38.53 220 THR A O 1
ATOM 1751 N N . GLU A 1 221 ? 19.292 13.880 38.386 1.00 38.25 221 GLU A N 1
ATOM 1752 C CA . GLU A 1 221 ? 19.945 14.536 39.524 1.00 38.25 221 GLU A CA 1
ATOM 1753 C C . GLU A 1 221 ? 19.369 15.942 39.709 1.00 38.25 221 GLU A C 1
ATOM 1755 O O . GLU A 1 221 ? 19.571 16.856 38.913 1.00 38.25 221 GLU A O 1
ATOM 1760 N N . HIS A 1 222 ? 18.607 16.083 40.793 1.00 37.41 222 HIS A N 1
ATOM 1761 C CA . HIS A 1 222 ? 18.457 17.335 41.519 1.00 37.41 222 HIS A CA 1
ATOM 1762 C C . HIS A 1 222 ? 19.831 17.753 42.045 1.00 37.41 222 HIS A C 1
ATOM 1764 O O . HIS A 1 222 ? 20.424 17.021 42.837 1.00 37.41 222 HIS A O 1
ATOM 1770 N N . GLN A 1 223 ? 20.285 18.958 41.705 1.00 37.69 223 GLN A N 1
ATOM 1771 C CA . GLN A 1 223 ? 21.279 19.632 42.528 1.00 37.69 223 GLN A CA 1
ATOM 1772 C C . GLN A 1 223 ? 20.944 21.114 42.681 1.00 37.69 223 GLN A C 1
ATOM 1774 O O . GLN A 1 223 ? 20.778 21.861 41.720 1.00 37.69 223 GLN A O 1
ATOM 1779 N N . GLN A 1 224 ? 20.759 21.460 43.950 1.00 36.31 224 GLN A N 1
ATOM 1780 C CA . GLN A 1 224 ? 20.516 22.770 44.523 1.00 36.31 224 GLN A CA 1
ATOM 1781 C C . GLN A 1 224 ? 21.803 23.607 44.583 1.00 36.31 224 GLN A C 1
ATOM 1783 O O . GLN A 1 224 ? 22.842 23.085 44.985 1.00 36.31 224 GLN A O 1
ATOM 1788 N N . SER A 1 225 ? 21.615 24.915 44.358 1.00 35.22 225 SER A N 1
ATOM 1789 C CA . SER A 1 225 ? 22.308 26.056 44.997 1.00 35.22 225 SER A CA 1
ATOM 1790 C C . SER A 1 225 ? 23.742 26.384 44.548 1.00 35.22 225 SER A C 1
ATOM 1792 O O . SER A 1 225 ? 24.450 25.493 44.082 1.00 35.22 225 SER A O 1
ATOM 1794 N N . PRO A 1 226 ? 24.222 27.637 44.726 1.00 53.50 226 PRO A N 1
ATOM 1795 C CA . PRO A 1 226 ? 23.654 28.770 45.480 1.00 53.50 226 PRO A CA 1
ATOM 1796 C C . PRO A 1 226 ? 23.205 29.983 44.650 1.00 53.50 226 PRO A C 1
ATOM 1798 O O . PRO A 1 226 ? 23.649 30.138 43.493 1.00 53.50 226 PRO A O 1
#

Radius of gyration: 32.61 Å; chains: 1; bounding box: 79×87×68 Å

pLDDT: mean 75.53, std 22.02, range [34.69, 98.0]

Sequence (226 aa):
MVRVGRLVDGYLAEIASDANLRPERFCDLALALPERARVYDDGLYRAVDLYLKAHPRISEEERDKVCSVMDCRKLTLEACTHAAQNERLPLRAVVQVLFFEQLQLRHAIAGTLIAANAIGEQPDQQSGSLAHRENDTWRTAIRENQVLRLDMDSMQNRVQELERECSNMRKAIDKVGRRTNRARNGSDRASAGRRFGCKFGTKVCDSQERTVMEPRKSQTEHQQSP

Secondary structure (DSSP, 8-state):
-HHHHHHHHHHHHHHTT-TT--HHHHHHHHHTS-GGG-S--HHHHHHHHHHHHH-TTS-HHHHHHHHTTS-GGG--HHHHHHHHT-TTS-HHHHHHHHHHHHHHHHHHHHHHHHHHHTTT--------TTHHHHHHHHHHHHHHHHHHHHHHHHHHHHHHHHHHHHHHHHHHHHHHHHHHHHHHTS----------------PPP--PPP-PPPPPP---------

=== Feature glossary ===
Feature key, reading from the visual/contextual features back to the raw sequence:

Rendered structure images. Six rendered views show the 3D structure from the faces of a cube — i.e. along ±x, ±y, ±z. Rendering representation is drawn randomly per protein from cartoon (secondary-structure ribbons), sticks (backbone bonds), or molecular surface; coloring is either N→C rainbow (blue at the N-terminus through red at the C-terminus) or one color per chain.

Contact-map, Ramachandran, and PAE plots. The contact map is a binary N×N matrix image: pixel (i, j) is dark where Cα_i and Cα_j are within 8 Å and |i−j|>4. Because the |i−j|>4 filter removes local helical contacts, off-diagonal stripes parallel to the main diagonal indicate parallel β-sheets; stripes perpendicular to it indicate antiparallel β-sheets. The Ramachandran plot scatters every residue's (φ, ψ) pair against the sterically allowed regions. The PAE heatmap renders the predicted-aligned-error matrix.

InterPro / GO / CATH / organism. Database cross-references. InterPro integrates a dozen domain/family signature databases into unified entries with residue-range hits. GO terms attach function/process/location labels with evidence codes. CATH codes position the fold in a four-level structural taxonomy. Organism is the NCBI-taxonomy species name.

Nearest PDB structures. The Foldseek neighbor list gives the closest experimentally determined structures in the PDB, ranked by structural alignment. TM-score near 1 means near-identical fold; near 0.3 means only rough topology match. This is how one finds what a novel AlphaFold prediction most resembles in the solved-structure universe.

Predicted aligned error. PAE(i, j) answers: if I align the predicted and true structures on residue i, how far off (in Å) do I expect residue j to be? A block-diagonal PAE matrix with low values on the blocks and high values off-diagonal is the signature of a multi-domain protein with confidently predicted domains but uncertain inter-domain orientation.

Solvent-accessible surface area. Accessible surface area quantifies burial. A residue with SASA near zero is packed into the hydrophobic core; one with SASA >100 Å² sits on the surface. Computed here via t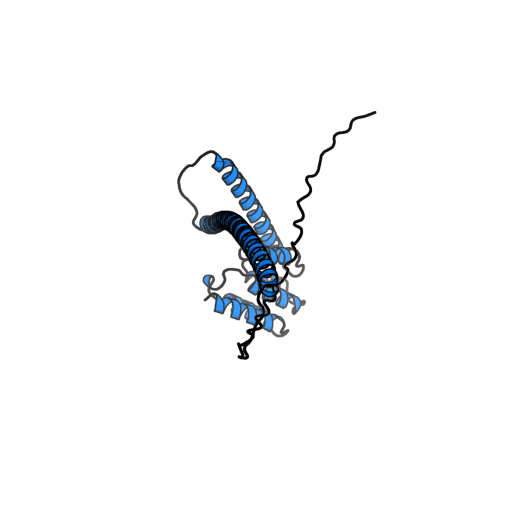he Shrake–Rupley numerical algorithm with a 1.4 Å probe.

B-factor. B-factor (Debye–Waller factor) reflects atomic displacement in the crystal lattice. It is an experimental observable (units Å²), not a prediction; low values mean the atom is pinned down, high values mean it moves or is heterogeneous across the crystal.

pLDDT. For AlphaFold models, the B-factor field carries pLDDT — the model's own estimate of local accuracy on a 0–100 scale. Regions with pLDDT<50 should be treated as essentially unmodeled; they often correspond to intrinsically disordered segments.

Backbone torsions (φ/ψ). φ (phi) and ψ (psi) are the two rotatable backbone dihedrals per residue: φ is the C(i-1)–N–Cα–C torsion, ψ is the N–Cα–C–N(i+1) torsion, both in degrees on (−180°, 180°]. α-helical residues cluster near (−60°, −45°); β-strand residues near (−120°, +130°). A Ramachandran plot is simply a scatter of (φ, ψ) for every residue.

Radius of gyration, Cα contacts, bounding box. Radius of gyration (Rg) is the root-mean-square distance of Cα atoms from their centroid — a single number for overall size and compactness. A globular domain of N residues has Rg ≈ 2.2·N^0.38 Å; an extended or disordered chain has a much larger Rg. The Cα contact count is the number of residue pairs whose Cα atoms are within 8 Å and are more than four positions apart in sequence — a standard proxy for tertiary packing density. The bounding box is the smallest axis-aligned box enclosing all Cα atoms.

Secondary structure (3-state, P-SEA). Three-state secondary structure (P-SEA) collapses the eight DSSP classes into helix (a), strand (b), and coil (c). P-SEA assigns these from Cα geometry alone — distances and angles — without requiring backbone oxygens, so it works on any Cα trace.

Secondary structure (8-state, DSSP). DSSP 8-state secondary structure assigns each residue one of H (α-helix), G (3₁₀-helix), I (π-helix), E (extended β-strand), B (isolated β-bridge), T (hydrogen-bonded turn), S (bend), or '-' (coil). The assignment is computed from backbone hydrogen-bond geometry via the Kabsch–Sander algorithm.

Foldseek 3Di. A 3Di character summarizes, for each residue, the relative orientation of the Cα frame of its nearest spatial neighbor. Because it encodes fold topology rather than chemistry, 3Di alignments detect remote structural similarity that sequence alignment misses.

mmCIF coordinates. The mmCIF block holds the 3D Cartesian coordinates of each backbone atom (N, Cα, C, O) in ångströms. mmCIF is the PDB's canonical archive format — a tagged-loop text representation of the atomic model.

Sequence. Sequence gives the chain of amino acids in standard one-letter code (A=alanine, C=cysteine, …, Y=tyrosine), read N→C. It is the only feature that is directly encoded by the gene; all structural features are derived from the folded form of this sequence.